Protein AF-A0A5D3B8E2-F1 (afdb_monomer)

Mean predicted aligned error: 11.69 Å

Sequence (216 aa):
MAAIAPALVALLERAQRPDRLGSLLKEAVVLVQTVLELLGEEAVGISFNGGKDCTVLLHIYAAVLYARRTPTLPEGLLPKPSPHIHLPQPPQTLQPSISPQPSYNPSQPARTPPPVLSPLPTIASAPESPPHPHSTHHHPPSPLPYQPIRSVYITAPNPFPELDEFVLACTERYGLDLWRFGGGMKSALEEWLKCGGGKSVKGVLVGTRQGDPNGG

Solvent-accessible surface area (backbone atoms only — not comparable to full-atom values): 13311 Å² total; per-residue (Å²): 132,81,78,52,62,66,63,29,52,50,48,43,55,46,26,69,40,99,45,76,67,10,51,54,44,36,52,52,41,25,48,51,40,27,51,35,68,76,63,34,65,83,16,44,32,34,48,47,75,61,45,74,52,24,47,54,49,50,52,47,50,52,28,48,44,44,40,77,53,37,85,86,55,62,74,92,54,49,74,60,62,48,92,85,70,76,81,81,74,76,79,77,73,76,72,80,77,81,70,84,76,81,85,82,79,96,80,78,84,88,79,85,81,83,85,88,85,83,89,89,85,90,82,84,88,75,81,89,68,73,100,48,96,62,55,52,80,46,72,57,91,56,95,58,78,48,78,63,42,29,28,39,26,76,41,62,101,78,63,61,68,69,47,54,53,49,39,52,53,45,28,61,65,69,19,23,35,33,39,36,26,56,74,53,71,68,62,35,50,58,48,37,48,71,36,84,75,30,49,76,50,78,46,68,49,66,49,76,50,86,76,43,102,84,36,123

Radius of gyration: 24.33 Å; Cα contacts (8 Å, |Δi|>4): 253; chains: 1; bounding box: 46×73×64 Å

Organism: NCBI:txid2591691

Nearest PDB structures (foldseek):
  8ron-assembly1_A  TM=8.956E-01  e=1.054E-06  Homo sapiens
  8rom-assembly1_A  TM=8.779E-01  e=1.614E-06  Homo sapiens
  2qq0-assembly1_B-2  TM=3.559E-01  e=6.958E+00  Thermotoga maritima
  2qq0-assembly1_A-2  TM=3.565E-01  e=7.858E+00  Thermotoga maritima

Foldseek 3Di:
DPACQVVLLVLLVCLPDPDPVVVVLLVLLQLLLQCCVVQPQLQEAAEDQLDPLSVVSLSSNLSQQLLVLCVVDDPSSHHDHDPPDDDDDDPPPDDPDPDDDPDDDPDDDDDDDDDDDDDDDDDDDDDDDDPAPFKDWDFDDAPGSGAAHLYEYEDEPDDDVVSVVSVVVCCHNSRHRYMYGYDDPVVSVVVCCVDPSNPNHPYYHYRDDCPDPPRD

pLDDT: mean 82.08, std 20.15, range [34.16, 98.75]

Secondary structure (DSSP, 8-state):
---SHHHHHHHHHHTTSSSHHHHHHHHHHHHHHHHHHHH-GGGEEEE--S-HHHHHHHHHHHHHHHHHH-TTS-GGGS----TT--PPPPP-------PPPPPPP------PPPPP--------------S-TTEEEE-----SSS--EEEEEE--SS--HHHHHHHHHHHHHHTEEEEEE-S-HHHHHHHHHHSTTTTT--EEEE---TTSTT--

Structure (mmCIF, N/CA/C/O backbone):
data_AF-A0A5D3B8E2-F1
#
_entry.id   AF-A0A5D3B8E2-F1
#
loop_
_atom_site.group_PDB
_atom_site.id
_atom_site.type_symbol
_atom_site.label_atom_id
_atom_site.label_alt_id
_atom_site.label_comp_id
_atom_site.label_asym_id
_atom_site.label_entity_id
_atom_site.label_seq_id
_atom_site.pdbx_PDB_ins_code
_atom_site.Cartn_x
_atom_site.Cartn_y
_atom_site.Cartn_z
_atom_site.occupancy
_atom_site.B_iso_or_equiv
_atom_site.auth_seq_id
_atom_site.auth_comp_id
_atom_site.auth_asym_id
_atom_site.auth_atom_id
_atom_site.pdbx_PDB_model_num
ATOM 1 N N . MET A 1 1 ? -10.427 -16.116 -8.416 1.00 46.84 1 MET A N 1
ATOM 2 C CA . MET A 1 1 ? -9.703 -15.297 -7.419 1.00 46.84 1 MET A CA 1
ATOM 3 C C . MET A 1 1 ? -10.537 -15.222 -6.148 1.00 46.84 1 MET A C 1
ATOM 5 O O . MET A 1 1 ? -11.699 -14.850 -6.238 1.00 46.84 1 MET A O 1
ATOM 9 N N . ALA A 1 2 ? -10.002 -15.630 -4.994 1.00 55.72 2 ALA A N 1
ATOM 10 C CA . ALA A 1 2 ? -10.692 -15.442 -3.715 1.00 55.72 2 ALA A CA 1
ATOM 11 C C . ALA A 1 2 ? -10.803 -13.941 -3.401 1.00 55.72 2 ALA A C 1
ATOM 13 O O . ALA A 1 2 ? -9.868 -13.190 -3.684 1.00 55.72 2 ALA A O 1
ATOM 14 N N . ALA A 1 3 ? -11.924 -13.505 -2.824 1.00 83.69 3 ALA A N 1
ATOM 15 C CA . ALA A 1 3 ? -12.094 -12.115 -2.409 1.00 83.69 3 ALA A CA 1
ATOM 16 C C . ALA A 1 3 ? -10.975 -11.725 -1.429 1.00 83.69 3 ALA A C 1
ATOM 18 O O . ALA A 1 3 ? -10.704 -12.455 -0.477 1.00 83.69 3 ALA A O 1
ATOM 19 N N . ILE A 1 4 ? -10.314 -10.587 -1.650 1.00 94.12 4 ILE A N 1
ATOM 20 C CA . ILE A 1 4 ? -9.235 -10.121 -0.766 1.00 94.12 4 ILE A CA 1
ATOM 21 C C . ILE A 1 4 ? -9.768 -9.574 0.569 1.00 94.12 4 ILE A C 1
ATOM 23 O O . ILE A 1 4 ? -9.054 -9.585 1.568 1.00 94.12 4 ILE A O 1
ATOM 27 N N . ALA A 1 5 ? -11.034 -9.149 0.607 1.00 94.62 5 ALA A N 1
ATOM 28 C CA . ALA A 1 5 ? -11.659 -8.494 1.754 1.00 94.62 5 ALA A CA 1
ATOM 29 C C . ALA A 1 5 ? -11.461 -9.226 3.102 1.00 94.62 5 ALA A C 1
ATOM 31 O O . ALA A 1 5 ? -11.011 -8.571 4.041 1.00 94.62 5 ALA A O 1
ATOM 32 N N . PRO A 1 6 ? -11.669 -10.555 3.231 1.00 96.31 6 PRO A N 1
ATOM 33 C CA . PRO A 1 6 ? -11.405 -11.259 4.488 1.00 96.31 6 PRO A CA 1
ATOM 34 C C . PRO A 1 6 ? -9.947 -11.148 4.953 1.00 96.31 6 PRO A C 1
ATOM 36 O O . PRO A 1 6 ? -9.693 -11.006 6.142 1.00 96.31 6 PRO A O 1
ATOM 39 N N . ALA A 1 7 ? -8.980 -11.156 4.028 1.00 97.12 7 ALA A N 1
ATOM 40 C CA . ALA A 1 7 ? -7.563 -11.012 4.364 1.00 97.12 7 ALA A CA 1
ATOM 41 C C . ALA A 1 7 ? -7.201 -9.581 4.801 1.00 97.12 7 ALA A C 1
ATOM 43 O O . ALA A 1 7 ? -6.288 -9.400 5.608 1.00 97.12 7 ALA A O 1
ATOM 44 N N . LEU A 1 8 ? -7.906 -8.571 4.277 1.00 97.81 8 LEU A N 1
ATOM 45 C CA . LEU A 1 8 ? -7.763 -7.177 4.706 1.00 97.81 8 LEU A CA 1
ATOM 46 C C . LEU A 1 8 ? -8.348 -6.977 6.109 1.00 97.81 8 LEU A C 1
ATOM 48 O O . LEU A 1 8 ? -7.685 -6.406 6.972 1.00 97.81 8 LEU A O 1
ATOM 52 N N . VAL A 1 9 ? -9.541 -7.520 6.369 1.00 97.81 9 VAL A N 1
ATOM 53 C CA . VAL A 1 9 ? -10.165 -7.497 7.703 1.00 97.81 9 VAL A CA 1
ATOM 54 C C . VAL A 1 9 ? -9.299 -8.237 8.722 1.00 97.81 9 VAL A C 1
ATOM 56 O O . VAL A 1 9 ? -9.027 -7.695 9.790 1.00 97.81 9 VAL A O 1
ATOM 59 N N . ALA A 1 10 ? -8.767 -9.409 8.367 1.00 98.25 10 ALA A N 1
ATOM 60 C CA . ALA A 1 10 ? -7.872 -10.166 9.237 1.00 98.25 10 ALA A CA 1
ATOM 61 C C . ALA A 1 10 ? -6.602 -9.382 9.616 1.00 98.25 10 ALA A C 1
ATOM 63 O O . ALA A 1 10 ? -6.107 -9.529 10.732 1.00 98.25 10 ALA A O 1
ATOM 64 N N . LEU A 1 11 ? -6.073 -8.524 8.731 1.00 98.50 11 LEU A N 1
ATOM 65 C CA . LEU A 1 11 ? -4.954 -7.641 9.082 1.00 98.50 11 LEU A CA 1
ATOM 66 C C . LEU A 1 11 ? -5.369 -6.585 10.114 1.00 98.50 11 LEU A C 1
ATOM 68 O O . LEU A 1 11 ? -4.633 -6.354 11.075 1.00 98.50 11 LEU A O 1
ATOM 72 N N . LEU A 1 12 ? -6.546 -5.975 9.947 1.00 98.38 12 LEU A N 1
ATOM 73 C CA . LEU A 1 12 ? -7.075 -4.990 10.897 1.00 98.38 12 LEU A CA 1
ATOM 74 C C . LEU A 1 12 ? -7.317 -5.624 12.274 1.00 98.38 12 LEU A C 1
ATOM 76 O O . LEU A 1 12 ? -6.940 -5.044 13.290 1.00 98.38 12 LEU A O 1
ATOM 80 N N . GLU A 1 13 ? -7.868 -6.837 12.318 1.00 98.31 13 GLU A N 1
ATOM 81 C CA . GLU A 1 13 ? -8.031 -7.620 13.550 1.00 98.31 13 GLU A CA 1
ATOM 82 C C . GLU A 1 13 ? -6.679 -8.005 14.160 1.00 98.31 13 GLU A C 1
ATOM 84 O O . GLU A 1 13 ? -6.477 -7.905 15.374 1.00 98.31 13 GLU A O 1
ATOM 89 N N . ARG A 1 14 ? -5.710 -8.400 13.324 1.00 98.31 14 ARG A N 1
ATOM 90 C CA . ARG A 1 14 ? -4.355 -8.737 13.769 1.00 98.31 14 ARG A CA 1
ATOM 91 C C . ARG A 1 14 ? -3.655 -7.544 14.419 1.00 98.31 14 ARG A C 1
ATOM 93 O O . ARG A 1 14 ? -2.905 -7.756 15.376 1.00 98.31 14 ARG A O 1
ATOM 100 N N . ALA A 1 15 ? -3.920 -6.326 13.948 1.00 98.00 15 ALA A N 1
ATOM 101 C CA . ALA A 1 15 ? -3.424 -5.084 14.539 1.00 98.00 15 ALA A CA 1
ATOM 102 C C . ALA A 1 15 ? -4.033 -4.778 15.926 1.00 98.00 15 ALA A C 1
ATOM 104 O O . ALA A 1 15 ? -3.459 -4.004 16.686 1.00 98.00 15 ALA A O 1
ATOM 105 N N . GLN A 1 16 ? -5.151 -5.412 16.305 1.00 97.25 16 GLN A N 1
ATOM 106 C CA . GLN A 1 16 ? -5.752 -5.251 17.640 1.00 97.25 16 GLN A CA 1
ATOM 107 C C . GLN A 1 16 ? -5.164 -6.193 18.699 1.00 97.25 16 GLN A C 1
ATOM 109 O O . GLN A 1 16 ? -5.519 -6.108 19.875 1.00 97.25 16 GLN A O 1
ATOM 114 N N . ARG A 1 17 ? -4.287 -7.126 18.315 1.00 97.88 17 ARG A N 1
ATOM 115 C CA . ARG A 1 17 ? -3.719 -8.093 19.263 1.00 97.88 17 ARG A CA 1
ATOM 116 C C . ARG A 1 17 ? -2.692 -7.408 20.178 1.00 97.88 17 ARG A C 1
ATOM 118 O O . ARG A 1 17 ? -1.832 -6.693 19.669 1.00 97.88 17 ARG A O 1
ATOM 125 N N . PRO A 1 18 ? -2.717 -7.662 21.500 1.00 97.25 18 PRO A N 1
ATOM 126 C CA . PRO A 1 18 ? -1.795 -7.052 22.459 1.00 97.25 18 PRO A CA 1
ATOM 127 C C . PRO A 1 18 ? -0.441 -7.782 22.475 1.00 97.25 18 PRO A C 1
ATOM 129 O O . PRO A 1 18 ? 0.011 -8.277 23.503 1.00 97.25 18 PRO A O 1
ATOM 132 N N . ASP A 1 19 ? 0.189 -7.903 21.310 1.00 98.25 19 ASP A N 1
ATOM 133 C CA . ASP A 1 19 ? 1.507 -8.506 21.138 1.00 98.25 19 ASP A CA 1
ATOM 134 C C . ASP A 1 19 ? 2.399 -7.629 20.248 1.00 98.25 19 ASP A C 1
ATOM 136 O O . ASP A 1 19 ? 1.940 -6.665 19.635 1.00 98.25 19 ASP A O 1
ATOM 140 N N . ARG A 1 20 ? 3.693 -7.966 20.166 1.00 98.06 20 ARG A N 1
ATOM 141 C CA . ARG A 1 20 ? 4.684 -7.162 19.433 1.00 98.06 20 ARG A CA 1
ATOM 142 C C . ARG A 1 20 ? 4.279 -6.894 17.980 1.00 98.06 20 ARG A C 1
ATOM 144 O O . ARG A 1 20 ? 4.432 -5.775 17.504 1.00 98.06 20 ARG A O 1
ATOM 151 N N . LEU A 1 21 ? 3.798 -7.910 17.265 1.00 97.44 21 LEU A N 1
ATOM 152 C CA . LEU A 1 21 ? 3.409 -7.758 15.861 1.00 97.44 21 LEU A CA 1
ATOM 153 C C . LEU A 1 21 ? 2.119 -6.935 15.728 1.00 97.44 21 LEU A C 1
ATOM 155 O O . LEU A 1 21 ? 2.004 -6.147 14.797 1.00 97.44 21 LEU A O 1
ATOM 159 N N . GLY A 1 22 ? 1.180 -7.074 16.666 1.00 98.06 22 GLY A N 1
ATOM 160 C CA . GLY A 1 22 ? -0.042 -6.277 16.710 1.00 98.06 22 GLY A CA 1
ATOM 161 C C . GLY A 1 22 ? 0.268 -4.796 16.883 1.00 98.06 22 GLY A C 1
ATOM 162 O O . GLY A 1 22 ? -0.227 -3.990 16.102 1.00 98.06 22 GLY A O 1
ATOM 163 N N . SER A 1 23 ? 1.176 -4.450 17.801 1.00 97.88 23 SER A N 1
ATOM 164 C CA . SER A 1 23 ? 1.640 -3.069 17.984 1.00 97.88 23 SER A CA 1
ATOM 165 C C . SER A 1 23 ? 2.288 -2.494 16.721 1.00 97.88 23 SER A C 1
ATOM 167 O O . SER A 1 23 ? 1.906 -1.410 16.291 1.00 97.88 23 SER A O 1
ATOM 169 N N . LEU A 1 24 ? 3.192 -3.237 16.069 1.00 97.38 24 LEU A N 1
ATOM 170 C CA . LEU A 1 24 ? 3.843 -2.785 14.829 1.00 97.38 24 LEU A CA 1
ATOM 171 C C . LEU A 1 24 ? 2.840 -2.577 13.685 1.00 97.38 24 LEU A C 1
ATOM 173 O O . LEU A 1 24 ? 2.909 -1.584 12.964 1.00 97.38 24 LEU A O 1
ATOM 177 N N . LEU A 1 25 ? 1.884 -3.498 13.523 1.00 98.19 25 LEU A N 1
ATOM 178 C CA . LEU A 1 25 ? 0.829 -3.361 12.518 1.00 98.19 25 LEU A CA 1
ATOM 179 C C . LEU A 1 25 ? -0.085 -2.179 12.830 1.00 98.19 25 LEU A C 1
ATOM 181 O O . LEU A 1 25 ? -0.448 -1.443 11.918 1.00 98.19 25 LEU A O 1
ATOM 185 N N . LYS A 1 26 ? -0.432 -1.971 14.103 1.00 97.81 26 LYS A N 1
ATOM 186 C CA . LYS A 1 26 ? -1.247 -0.836 14.539 1.00 97.81 26 LYS A CA 1
ATOM 187 C C . LYS A 1 26 ? -0.562 0.490 14.231 1.00 97.81 26 LYS A C 1
ATOM 189 O O . LYS A 1 26 ? -1.208 1.380 13.688 1.00 97.81 26 LYS A O 1
ATOM 194 N N . GLU A 1 27 ? 0.729 0.610 14.521 1.00 97.06 27 GLU A N 1
ATOM 195 C CA . GLU A 1 27 ? 1.520 1.797 14.187 1.00 97.06 27 GLU A CA 1
ATOM 196 C C . GLU A 1 27 ? 1.557 2.047 12.674 1.00 97.06 27 GLU A C 1
ATOM 198 O O . GLU A 1 27 ? 1.271 3.160 12.233 1.00 97.06 27 GLU A O 1
ATOM 203 N N . ALA A 1 28 ? 1.814 1.013 11.868 1.00 97.56 28 ALA A N 1
ATOM 204 C CA . ALA A 1 28 ? 1.832 1.134 10.410 1.00 97.56 28 ALA A CA 1
ATOM 205 C C . ALA A 1 28 ? 0.457 1.523 9.832 1.00 97.56 28 ALA A C 1
ATOM 207 O O . ALA A 1 28 ? 0.366 2.398 8.971 1.00 97.56 28 ALA A O 1
ATOM 208 N N . VAL A 1 29 ? -0.623 0.917 10.333 1.00 98.50 29 VAL A N 1
ATOM 209 C CA . VAL A 1 29 ? -2.008 1.234 9.956 1.00 98.50 29 VAL A CA 1
ATOM 210 C C . VAL A 1 29 ? -2.353 2.688 10.296 1.00 98.50 29 VAL A C 1
ATOM 212 O O . VAL A 1 29 ? -2.908 3.398 9.456 1.00 98.50 29 VAL A O 1
ATOM 215 N N . VAL A 1 30 ? -1.992 3.158 11.495 1.00 97.81 30 VAL A N 1
ATOM 216 C CA . VAL A 1 30 ? -2.204 4.552 11.922 1.00 97.81 30 VAL A CA 1
ATOM 217 C C . VAL A 1 30 ? -1.389 5.519 11.066 1.00 97.81 30 VAL A C 1
ATOM 219 O O . VAL A 1 30 ? -1.914 6.558 10.662 1.00 97.81 30 VAL A O 1
ATOM 222 N N . LEU A 1 31 ? -0.136 5.188 10.744 1.00 97.31 31 LEU A N 1
ATOM 223 C CA . LEU A 1 31 ? 0.705 6.000 9.868 1.00 97.31 31 LEU A CA 1
ATOM 224 C C . LEU A 1 31 ? 0.073 6.157 8.484 1.00 97.31 31 LEU A C 1
ATOM 226 O O . LEU A 1 31 ? -0.123 7.284 8.034 1.00 97.31 31 LEU A O 1
ATOM 230 N N . VAL A 1 32 ? -0.300 5.051 7.836 1.00 98.06 32 VAL A N 1
ATOM 231 C CA . VAL A 1 32 ? -0.916 5.094 6.504 1.00 98.06 32 VAL A CA 1
ATOM 232 C C . VAL A 1 32 ? -2.234 5.867 6.536 1.00 98.06 32 VAL A C 1
ATOM 234 O O . VAL A 1 32 ? -2.432 6.753 5.709 1.00 98.06 32 VAL A O 1
ATOM 237 N N . GLN A 1 33 ? -3.100 5.619 7.524 1.00 97.69 33 GLN A N 1
ATOM 238 C CA . GLN A 1 33 ? -4.337 6.388 7.695 1.00 97.69 33 GLN A CA 1
ATOM 239 C C . GLN A 1 33 ? -4.062 7.889 7.842 1.00 97.69 33 GLN A C 1
ATOM 241 O O . GLN A 1 33 ? -4.761 8.701 7.242 1.00 97.69 33 GLN A O 1
ATOM 246 N N . THR A 1 34 ? -3.046 8.264 8.619 1.00 97.69 34 THR A N 1
ATOM 247 C CA . THR A 1 34 ? -2.706 9.673 8.839 1.00 97.69 34 THR A CA 1
ATOM 248 C C . THR A 1 34 ? -2.170 10.326 7.568 1.00 97.69 34 THR A C 1
ATOM 250 O O . THR A 1 34 ? -2.568 11.436 7.236 1.00 97.69 34 THR A O 1
ATOM 253 N N . VAL A 1 35 ? -1.319 9.633 6.808 1.00 97.19 35 VAL A N 1
ATOM 254 C CA . VAL A 1 35 ? -0.797 10.135 5.528 1.00 97.19 35 VAL A CA 1
ATOM 255 C C . VAL A 1 35 ? -1.925 10.345 4.515 1.00 97.19 35 VAL A C 1
ATOM 257 O O . VAL A 1 35 ? -1.952 11.378 3.846 1.00 97.19 35 VAL A O 1
ATOM 260 N N . LEU A 1 36 ? -2.879 9.413 4.431 1.00 96.88 36 LEU A N 1
ATOM 261 C CA . LEU A 1 36 ? -4.044 9.548 3.549 1.00 96.88 36 LEU A CA 1
ATOM 262 C C . LEU A 1 36 ? -4.949 10.714 3.956 1.00 96.88 36 LEU A C 1
ATOM 264 O O . LEU A 1 36 ? -5.492 11.384 3.08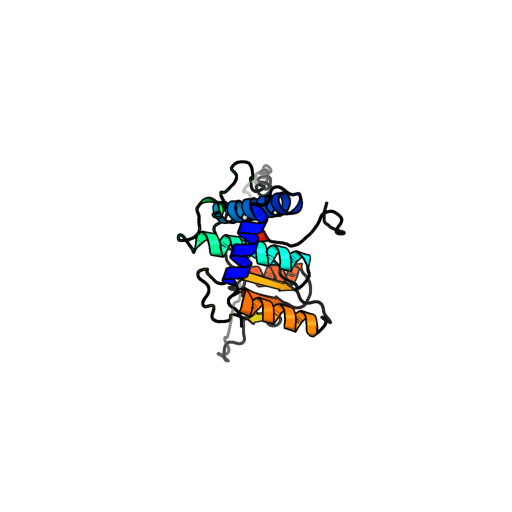1 1.00 96.88 36 LEU A O 1
ATOM 268 N N . GLU A 1 37 ? -5.084 10.978 5.256 1.00 96.19 37 GLU A N 1
ATOM 269 C CA . GLU A 1 37 ? -5.831 12.129 5.768 1.00 96.19 37 GLU A CA 1
ATOM 270 C C . GLU 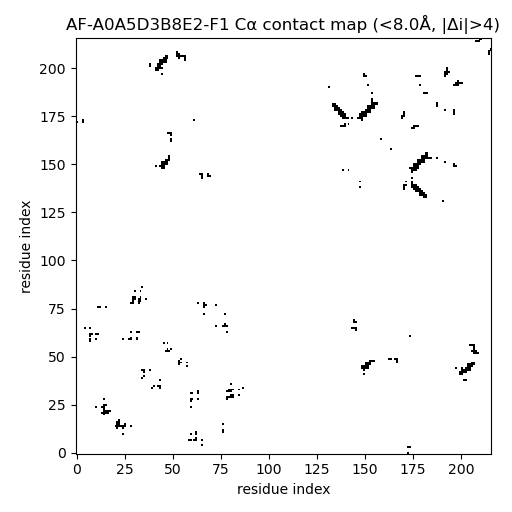A 1 37 ? -5.139 13.458 5.425 1.00 96.19 37 GLU A C 1
ATOM 272 O O . GLU A 1 37 ? -5.785 14.404 4.985 1.00 96.19 37 GLU A O 1
ATOM 277 N N . LEU A 1 38 ? -3.812 13.522 5.578 1.00 95.94 38 LEU A N 1
ATOM 278 C CA . LEU A 1 38 ? -3.034 14.745 5.363 1.00 95.94 38 LEU A CA 1
ATOM 279 C C . LEU A 1 38 ? -2.845 15.096 3.882 1.00 95.94 38 LEU A C 1
ATOM 281 O O . LEU A 1 38 ? -2.847 16.274 3.522 1.00 95.94 38 LEU A O 1
ATOM 285 N N . LEU A 1 39 ? -2.633 14.099 3.019 1.00 95.44 39 LEU A N 1
ATOM 286 C CA . LEU A 1 39 ? -2.350 14.324 1.596 1.00 95.44 39 LEU A CA 1
ATOM 287 C C . LEU A 1 39 ? -3.590 14.206 0.706 1.00 95.44 39 LEU A C 1
ATOM 289 O O . LEU A 1 39 ? -3.634 14.848 -0.350 1.00 95.44 39 LEU A O 1
ATOM 293 N N . GLY A 1 40 ? -4.583 13.432 1.144 1.00 94.88 40 GLY A N 1
ATOM 294 C CA . GLY A 1 40 ? -5.692 12.956 0.329 1.00 94.88 40 GLY A CA 1
ATOM 295 C C . GLY A 1 40 ? -5.366 11.614 -0.328 1.00 94.88 40 GLY A C 1
ATOM 296 O O . GLY A 1 40 ? -4.253 11.392 -0.798 1.00 94.88 40 GLY A O 1
ATOM 297 N N . GLU A 1 41 ? -6.360 10.729 -0.388 1.00 94.06 41 GLU A N 1
ATOM 298 C CA . GLU A 1 41 ? -6.230 9.351 -0.889 1.00 94.06 41 GLU A CA 1
ATOM 299 C C . GLU A 1 41 ? -5.627 9.281 -2.302 1.00 94.06 41 GLU A C 1
ATOM 301 O O . GLU A 1 41 ? -4.675 8.544 -2.534 1.00 94.06 41 GLU A O 1
ATOM 306 N N . GLU A 1 42 ? -6.109 10.135 -3.207 1.00 92.38 42 GLU A N 1
ATOM 307 C CA . GLU A 1 42 ? -5.647 10.241 -4.599 1.00 92.38 42 GLU A CA 1
ATOM 308 C C . GLU A 1 42 ? -4.229 10.814 -4.739 1.00 92.38 42 GLU A C 1
ATOM 310 O O . GLU A 1 42 ? -3.595 10.667 -5.779 1.00 92.38 42 GLU A O 1
ATOM 315 N N . ALA A 1 43 ? -3.719 11.507 -3.721 1.00 94.94 43 ALA A N 1
ATOM 316 C CA . ALA A 1 43 ? -2.393 12.118 -3.761 1.00 94.94 43 ALA A CA 1
ATOM 317 C C . ALA A 1 43 ? -1.296 11.186 -3.224 1.00 94.94 43 ALA A C 1
ATOM 319 O O . ALA A 1 43 ? -0.137 11.602 -3.137 1.00 94.94 43 ALA A O 1
ATOM 320 N N . VAL A 1 44 ? -1.643 9.953 -2.848 1.00 96.75 44 VAL A N 1
ATOM 321 C CA . VAL A 1 44 ? -0.716 8.959 -2.309 1.00 96.75 44 VAL A CA 1
ATOM 322 C C . VAL A 1 44 ? -0.608 7.792 -3.283 1.00 96.75 44 VAL A C 1
ATOM 324 O O . VAL A 1 44 ? -1.608 7.201 -3.672 1.00 96.75 44 VAL A O 1
ATOM 327 N N . GLY A 1 45 ? 0.619 7.468 -3.685 1.00 96.31 45 GLY A N 1
ATOM 328 C CA . GLY A 1 45 ? 0.928 6.256 -4.443 1.00 96.31 45 GLY A CA 1
ATOM 329 C C . GLY A 1 45 ? 1.799 5.287 -3.647 1.00 96.31 45 GLY A C 1
ATOM 330 O O . GLY A 1 45 ? 2.222 5.584 -2.529 1.00 96.31 45 GLY A O 1
ATOM 331 N N . ILE A 1 46 ? 2.119 4.139 -4.238 1.00 97.12 46 ILE A N 1
ATOM 332 C CA . ILE A 1 46 ? 3.048 3.151 -3.679 1.00 97.12 46 ILE A CA 1
ATOM 333 C C . ILE A 1 46 ? 4.117 2.751 -4.703 1.00 97.12 46 ILE A C 1
ATOM 335 O O . ILE A 1 46 ? 3.836 2.571 -5.886 1.00 97.12 46 ILE A O 1
ATOM 339 N N . SER A 1 47 ? 5.358 2.595 -4.242 1.00 96.19 47 SER A N 1
ATOM 340 C CA . SER A 1 47 ? 6.419 1.934 -5.006 1.00 96.19 47 SER A CA 1
ATOM 341 C C . SER A 1 47 ? 6.375 0.436 -4.718 1.00 96.19 47 SER A C 1
ATOM 343 O O . SER A 1 47 ? 6.649 0.006 -3.592 1.00 96.19 47 SER A O 1
ATOM 345 N N . PHE A 1 48 ? 5.987 -0.358 -5.716 1.00 96.50 48 PHE A N 1
ATOM 346 C CA . PHE A 1 48 ? 5.746 -1.791 -5.566 1.00 96.50 48 PHE A CA 1
ATOM 347 C C . PHE A 1 48 ? 6.601 -2.583 -6.555 1.00 96.50 48 PHE A C 1
ATOM 349 O O . PHE A 1 48 ? 6.407 -2.502 -7.762 1.00 96.50 48 PHE A O 1
ATOM 356 N N . ASN A 1 49 ? 7.558 -3.353 -6.035 1.00 91.38 49 ASN A N 1
ATOM 357 C CA . ASN A 1 49 ? 8.498 -4.141 -6.838 1.00 91.38 49 ASN A CA 1
ATOM 358 C C . ASN A 1 49 ? 8.323 -5.660 -6.684 1.00 91.38 49 ASN A C 1
ATOM 360 O O . ASN A 1 49 ? 9.182 -6.411 -7.136 1.00 91.38 49 ASN A O 1
ATOM 364 N N . GLY A 1 50 ? 7.265 -6.108 -5.999 1.00 92.81 50 GLY A N 1
ATOM 365 C CA . GLY A 1 50 ? 7.008 -7.524 -5.719 1.00 92.81 50 GLY A CA 1
ATOM 366 C C . GLY A 1 50 ? 7.837 -8.119 -4.573 1.00 92.81 50 GLY A C 1
ATOM 367 O O . GLY A 1 50 ? 7.671 -9.285 -4.231 1.00 92.81 50 GLY A O 1
ATOM 368 N N . GLY A 1 51 ? 8.715 -7.340 -3.934 1.00 92.75 51 GLY A N 1
ATOM 369 C CA . GLY A 1 51 ? 9.470 -7.784 -2.764 1.00 92.75 51 GLY A CA 1
ATOM 370 C C . GLY A 1 51 ? 8.596 -7.947 -1.514 1.00 92.75 51 GLY A C 1
ATOM 371 O O . GLY A 1 51 ? 7.537 -7.327 -1.382 1.00 92.75 51 GLY A O 1
ATOM 372 N N . LYS A 1 52 ? 9.064 -8.736 -0.538 1.00 94.06 52 LYS A N 1
ATOM 373 C CA . LYS A 1 52 ? 8.322 -9.023 0.707 1.00 94.06 52 LYS A CA 1
ATOM 374 C C . LYS A 1 52 ? 7.915 -7.760 1.481 1.00 94.06 52 LYS A C 1
ATOM 376 O O . LYS A 1 52 ? 6.792 -7.675 1.963 1.00 94.06 52 LYS A O 1
ATOM 381 N N . ASP A 1 53 ? 8.805 -6.770 1.565 1.00 94.50 53 ASP A N 1
ATOM 382 C CA . ASP A 1 53 ? 8.606 -5.584 2.404 1.00 94.50 53 ASP A CA 1
ATOM 383 C C . ASP A 1 53 ? 7.537 -4.661 1.795 1.00 94.50 53 ASP A C 1
ATOM 385 O O . ASP A 1 53 ? 6.575 -4.284 2.465 1.00 94.50 53 ASP A O 1
ATOM 389 N N . CYS A 1 54 ? 7.623 -4.394 0.485 1.00 95.94 54 CYS A N 1
ATOM 390 C CA . CYS A 1 54 ? 6.591 -3.637 -0.228 1.00 95.94 54 CYS A CA 1
ATOM 391 C C . CYS A 1 54 ? 5.256 -4.396 -0.328 1.00 95.94 54 CYS A C 1
ATOM 393 O O . CYS A 1 54 ? 4.209 -3.762 -0.350 1.00 95.94 54 CYS A O 1
ATOM 395 N N . THR A 1 55 ? 5.268 -5.735 -0.317 1.00 97.62 55 THR A N 1
ATOM 396 C CA . THR A 1 55 ? 4.044 -6.556 -0.298 1.00 97.62 55 THR A CA 1
ATOM 397 C C . THR A 1 55 ? 3.310 -6.432 1.033 1.00 97.62 55 THR A C 1
ATOM 399 O O . THR A 1 55 ? 2.092 -6.265 1.053 1.00 97.62 55 THR A O 1
ATOM 402 N N . VAL A 1 56 ? 4.036 -6.461 2.155 1.00 97.75 56 VAL A N 1
ATOM 403 C CA . VAL A 1 56 ? 3.446 -6.211 3.479 1.00 97.75 56 VAL A CA 1
ATOM 404 C C . VAL A 1 56 ? 2.866 -4.798 3.543 1.00 97.75 56 VAL A C 1
ATOM 406 O O . VAL A 1 56 ? 1.723 -4.628 3.965 1.00 97.75 56 VAL A O 1
ATOM 409 N N . LEU A 1 57 ? 3.613 -3.797 3.069 1.00 98.38 57 LEU A N 1
ATOM 410 C CA . LEU A 1 57 ? 3.148 -2.410 3.009 1.00 98.38 57 LEU A CA 1
ATOM 411 C C . LEU A 1 57 ? 1.912 -2.245 2.113 1.00 98.38 57 LEU A C 1
ATOM 413 O O . LEU A 1 57 ? 0.968 -1.565 2.510 1.00 98.38 57 LEU A O 1
ATOM 417 N N . LEU A 1 58 ? 1.879 -2.901 0.949 1.00 98.56 58 LEU A N 1
ATOM 418 C CA . LEU A 1 58 ? 0.720 -2.907 0.058 1.00 98.56 58 LEU A CA 1
ATOM 419 C C . LEU A 1 58 ? -0.509 -3.500 0.754 1.00 98.56 58 LEU A C 1
ATOM 421 O O . LEU A 1 58 ? -1.595 -2.928 0.677 1.00 98.56 58 LEU A O 1
ATOM 425 N N . HIS A 1 59 ? -0.342 -4.610 1.478 1.00 98.50 59 HIS A N 1
ATOM 426 C CA . HIS A 1 59 ? -1.444 -5.247 2.200 1.00 98.50 59 HIS A CA 1
ATOM 427 C C . HIS A 1 59 ? -1.982 -4.367 3.336 1.00 98.50 59 HIS A C 1
ATOM 429 O O . HIS A 1 59 ? -3.194 -4.280 3.523 1.00 98.50 59 HIS A O 1
ATOM 435 N N . ILE A 1 60 ? -1.101 -3.653 4.048 1.00 98.75 60 ILE A N 1
ATOM 436 C CA . ILE A 1 60 ? -1.489 -2.649 5.052 1.00 98.75 60 ILE A CA 1
ATOM 437 C C . ILE A 1 60 ? -2.239 -1.487 4.389 1.00 98.75 60 ILE A C 1
ATOM 439 O O . ILE A 1 60 ? -3.310 -1.104 4.858 1.00 98.75 60 ILE A O 1
ATOM 443 N N . TYR A 1 61 ? -1.713 -0.947 3.287 1.00 98.69 61 TYR A N 1
ATOM 444 C CA . TYR A 1 61 ? -2.323 0.181 2.587 1.00 98.69 61 TYR A CA 1
ATOM 445 C C . TYR A 1 61 ? -3.722 -0.162 2.065 1.00 98.69 61 TYR A C 1
ATOM 447 O O . TYR A 1 61 ? -4.687 0.546 2.361 1.00 98.69 61 TYR A O 1
ATOM 455 N N . ALA A 1 62 ? -3.865 -1.304 1.397 1.00 98.25 62 ALA A N 1
ATOM 456 C CA . ALA A 1 62 ? -5.152 -1.799 0.933 1.00 98.25 62 ALA A CA 1
ATOM 457 C C . ALA A 1 62 ? -6.150 -2.026 2.080 1.00 98.25 62 ALA A C 1
ATOM 459 O O . ALA A 1 62 ? -7.339 -1.756 1.916 1.00 98.25 62 ALA A O 1
ATOM 460 N N . ALA A 1 63 ? -5.696 -2.485 3.252 1.00 98.50 63 ALA A N 1
ATOM 461 C CA . ALA A 1 63 ? -6.574 -2.683 4.403 1.00 98.50 63 ALA A CA 1
ATOM 462 C C . ALA A 1 63 ? -7.104 -1.356 4.962 1.00 98.50 63 ALA A C 1
ATOM 464 O O . ALA A 1 63 ? -8.280 -1.266 5.312 1.00 98.50 63 ALA A O 1
ATOM 465 N N . VAL A 1 64 ? -6.270 -0.311 4.989 1.00 98.38 64 VAL A N 1
ATOM 466 C CA . VAL A 1 64 ? -6.692 1.040 5.384 1.00 98.38 64 VAL A CA 1
ATOM 467 C C . VAL A 1 64 ? -7.702 1.610 4.386 1.00 98.38 64 VAL A C 1
ATOM 469 O O . VAL A 1 64 ? -8.750 2.103 4.801 1.00 98.38 64 VAL A O 1
ATOM 472 N N . LEU A 1 65 ? -7.445 1.494 3.079 1.00 97.62 65 LEU A N 1
ATOM 473 C CA . LEU A 1 65 ? -8.391 1.918 2.038 1.00 97.62 65 LEU A CA 1
ATOM 474 C C . LEU A 1 65 ? -9.727 1.176 2.146 1.00 97.62 65 LEU A C 1
ATOM 476 O O . LEU A 1 65 ? -10.792 1.791 2.120 1.00 97.62 65 LEU A O 1
ATOM 480 N N . TYR A 1 66 ? -9.676 -0.142 2.337 1.00 97.50 66 TYR A N 1
ATOM 481 C CA . TYR A 1 66 ? -10.864 -0.960 2.548 1.00 97.50 66 TYR A CA 1
ATOM 482 C C . TYR A 1 66 ? -11.662 -0.501 3.769 1.00 97.50 66 TYR A C 1
ATOM 484 O O . TYR A 1 66 ? -12.878 -0.345 3.670 1.00 97.50 66 TYR A O 1
ATOM 492 N N . ALA A 1 67 ? -10.992 -0.217 4.890 1.00 96.94 67 ALA A N 1
ATOM 493 C CA . ALA A 1 67 ? -11.645 0.278 6.097 1.00 96.94 67 ALA A CA 1
ATOM 494 C C . ALA A 1 67 ? -12.342 1.628 5.873 1.00 96.94 67 ALA A C 1
ATOM 496 O O . ALA A 1 67 ? -13.500 1.793 6.249 1.00 96.94 67 ALA A O 1
ATOM 497 N N . ARG A 1 68 ? -11.680 2.565 5.182 1.00 95.19 68 ARG A N 1
ATOM 498 C CA . ARG A 1 68 ? -12.237 3.889 4.845 1.00 95.19 68 ARG A CA 1
ATOM 499 C C . ARG A 1 68 ? -13.493 3.812 3.978 1.00 95.19 68 ARG A C 1
ATOM 501 O O . ARG A 1 68 ? -14.346 4.691 4.056 1.00 95.19 68 ARG A O 1
ATOM 508 N N . ARG A 1 69 ? -13.603 2.782 3.135 1.00 95.00 69 ARG A N 1
ATOM 509 C CA . ARG A 1 69 ? -14.706 2.611 2.175 1.00 95.00 69 ARG A CA 1
ATOM 510 C C . ARG A 1 69 ? -15.759 1.589 2.608 1.00 95.00 69 ARG A C 1
ATOM 512 O O . ARG A 1 69 ? -16.723 1.371 1.881 1.00 95.00 69 ARG A O 1
ATOM 519 N N . THR A 1 70 ? -15.608 1.004 3.797 1.00 94.31 70 THR A N 1
ATOM 520 C CA . THR A 1 70 ? -16.517 -0.020 4.331 1.00 94.31 70 THR A CA 1
ATOM 521 C C . THR A 1 70 ? -17.033 0.403 5.713 1.00 94.31 70 THR A C 1
ATOM 523 O O . THR A 1 70 ? -16.563 -0.106 6.732 1.00 94.31 70 THR A O 1
ATOM 526 N N . PRO A 1 71 ? -18.014 1.326 5.785 1.00 85.81 71 PRO A N 1
ATOM 527 C CA . PRO A 1 71 ? -18.514 1.867 7.055 1.00 85.81 71 PRO A CA 1
ATOM 528 C C . PRO A 1 71 ? -19.254 0.834 7.919 1.00 85.81 71 PRO A C 1
ATOM 530 O O . PRO A 1 71 ? -19.558 1.102 9.074 1.00 85.81 71 PRO A O 1
ATOM 533 N N . THR A 1 72 ? -19.550 -0.347 7.372 1.00 92.00 72 THR A N 1
ATOM 534 C CA . THR A 1 72 ? -20.156 -1.469 8.097 1.00 92.00 72 THR A CA 1
ATOM 535 C C . THR A 1 72 ? -19.163 -2.238 8.972 1.00 92.00 72 THR A C 1
ATOM 537 O O . THR A 1 72 ? -19.585 -3.114 9.726 1.00 92.00 72 THR A O 1
ATOM 540 N N . LEU A 1 73 ? -17.857 -1.949 8.888 1.00 93.75 73 LEU A N 1
ATOM 541 C CA . LEU A 1 73 ? -16.874 -2.553 9.785 1.00 93.75 73 LEU A CA 1
ATOM 542 C C . LEU A 1 73 ? -17.062 -2.069 11.234 1.00 93.75 73 LEU A C 1
ATOM 544 O O . LEU A 1 73 ? -17.423 -0.911 11.453 1.00 93.75 73 LEU A O 1
ATOM 548 N N . PRO A 1 74 ? -16.768 -2.918 12.237 1.00 94.56 74 PRO A N 1
ATOM 549 C CA . PRO A 1 74 ? -16.774 -2.508 13.637 1.00 94.56 74 PRO A CA 1
ATOM 550 C C . PRO A 1 74 ? -15.875 -1.291 13.880 1.00 94.56 74 PRO A C 1
ATOM 552 O O . PRO A 1 74 ? -14.745 -1.253 13.392 1.00 94.56 74 PRO A O 1
ATOM 555 N N . GLU A 1 75 ? -16.329 -0.339 14.702 1.00 91.69 75 GLU A N 1
ATOM 556 C CA . GLU A 1 75 ? -15.595 0.912 14.961 1.00 91.69 75 GLU A CA 1
ATOM 557 C C . GLU A 1 75 ? -14.160 0.666 15.461 1.00 91.69 75 GLU A C 1
ATOM 559 O O . GLU A 1 75 ? -13.237 1.390 15.100 1.00 91.69 75 GLU A O 1
ATOM 564 N N . GLY A 1 76 ? -13.944 -0.402 16.237 1.00 91.56 76 GLY A N 1
ATOM 565 C CA . GLY A 1 76 ? -12.616 -0.778 16.732 1.00 91.56 76 GLY A CA 1
ATOM 566 C C . GLY A 1 76 ? -11.609 -1.174 15.642 1.00 91.56 76 GLY A C 1
ATOM 567 O O . GLY A 1 76 ? -10.408 -1.163 15.903 1.00 91.56 76 GLY A O 1
ATOM 568 N N . LEU A 1 77 ? -12.071 -1.511 14.433 1.00 94.06 77 LEU A N 1
ATOM 569 C CA . LEU A 1 77 ? -11.216 -1.836 13.285 1.00 94.06 77 LEU A CA 1
ATOM 570 C C . LEU A 1 77 ? -10.968 -0.637 12.365 1.00 94.06 77 LEU A C 1
ATOM 572 O O . LEU A 1 77 ? -10.088 -0.711 11.507 1.00 94.06 77 LEU A O 1
ATOM 576 N N . LEU A 1 78 ? -11.719 0.455 12.528 1.00 93.00 78 LEU A N 1
ATOM 577 C CA . LEU A 1 78 ? -11.537 1.655 11.723 1.00 93.00 78 LEU A CA 1
ATOM 578 C C . LEU A 1 78 ? -10.286 2.407 12.204 1.00 93.00 78 LEU A C 1
ATOM 580 O O . LEU A 1 78 ? -10.230 2.841 13.360 1.00 93.00 78 LEU A O 1
ATOM 584 N N . PRO A 1 79 ? -9.262 2.570 11.348 1.00 90.88 79 PRO A N 1
ATOM 585 C CA . PRO A 1 79 ? -8.042 3.245 11.748 1.00 90.88 79 PRO A CA 1
ATOM 586 C C . PRO A 1 79 ? -8.314 4.728 12.001 1.00 90.88 79 PRO A C 1
ATOM 588 O O . PRO A 1 79 ? -8.976 5.401 11.211 1.00 90.88 79 PRO A O 1
ATOM 591 N N . LYS A 1 80 ? -7.776 5.248 13.107 1.00 93.38 80 LYS A N 1
ATOM 592 C CA . LYS A 1 80 ? -7.883 6.663 13.481 1.00 93.38 80 LYS A CA 1
ATOM 593 C C . LYS A 1 80 ? -6.543 7.357 13.201 1.00 93.38 80 LYS A C 1
ATOM 595 O O . LYS A 1 80 ? -5.504 6.787 13.547 1.00 93.38 80 LYS A O 1
ATOM 600 N N . PRO A 1 81 ? -6.536 8.541 12.560 1.00 93.44 81 PRO A N 1
ATOM 601 C CA . PRO A 1 81 ? -5.303 9.280 12.321 1.00 93.44 81 PRO A CA 1
ATOM 602 C C . PRO A 1 81 ? -4.685 9.739 13.648 1.00 93.44 81 PRO A C 1
ATOM 604 O O . PRO A 1 81 ? -5.391 9.966 14.633 1.00 93.44 81 PRO A O 1
ATOM 607 N N . SER A 1 82 ? -3.362 9.881 13.672 1.00 93.75 82 SER A N 1
ATOM 608 C CA . SER A 1 82 ? -2.622 10.369 14.835 1.00 93.75 82 SER A CA 1
ATOM 609 C C . SER A 1 82 ? -2.261 11.845 14.661 1.00 93.75 82 SER A C 1
ATOM 611 O O . SER A 1 82 ? -1.604 12.186 13.677 1.00 93.75 82 SER A O 1
ATOM 613 N N . PRO A 1 83 ? -2.593 12.728 15.621 1.00 91.00 83 PRO A N 1
ATOM 614 C CA . PRO A 1 83 ? -2.207 14.138 15.558 1.00 91.00 83 PRO A CA 1
ATOM 615 C C . PRO A 1 83 ? -0.698 14.356 15.749 1.00 91.00 83 PRO A C 1
ATOM 617 O O . PRO A 1 83 ? -0.215 15.455 15.510 1.00 91.00 83 PRO A O 1
ATOM 620 N N . HIS A 1 84 ? 0.042 13.331 16.187 1.00 91.81 84 HIS A N 1
ATOM 621 C CA . HIS A 1 84 ? 1.484 13.408 16.438 1.00 91.81 84 HIS A CA 1
ATOM 622 C C . HIS A 1 84 ? 2.340 13.148 15.194 1.00 91.81 84 HIS A C 1
ATOM 624 O O . HIS A 1 84 ? 3.554 13.341 15.235 1.00 91.81 84 HIS A O 1
ATOM 630 N N . ILE A 1 85 ? 1.737 12.676 14.100 1.00 90.06 85 ILE A N 1
ATOM 631 C CA . ILE A 1 85 ? 2.448 12.435 12.845 1.00 90.06 85 ILE A CA 1
ATOM 632 C C . ILE A 1 85 ? 2.312 13.690 11.986 1.00 90.06 85 ILE A C 1
ATOM 634 O O . ILE A 1 85 ? 1.219 14.045 11.547 1.00 90.06 85 ILE A O 1
ATOM 638 N N . HIS A 1 86 ? 3.441 14.344 11.724 1.00 90.00 86 HIS A N 1
ATOM 639 C CA . HIS A 1 86 ? 3.519 15.512 10.854 1.00 90.00 86 HIS A CA 1
ATOM 640 C C . HIS A 1 86 ? 4.372 15.194 9.632 1.00 90.00 86 HIS A C 1
ATOM 642 O O . HIS A 1 86 ? 5.423 14.561 9.741 1.00 90.00 86 HIS A O 1
ATOM 648 N N . LEU A 1 87 ? 3.930 15.655 8.464 1.00 86.25 87 LEU A N 1
ATOM 649 C CA . LEU A 1 87 ? 4.744 15.570 7.260 1.00 86.25 87 LEU A CA 1
ATOM 650 C C . LEU A 1 87 ? 5.880 16.595 7.339 1.00 86.25 87 LEU A C 1
ATOM 652 O O . LEU A 1 87 ? 5.638 17.734 7.754 1.00 86.25 87 LEU A O 1
ATOM 656 N N . PRO A 1 88 ? 7.103 16.229 6.925 1.00 83.00 88 PRO A N 1
ATOM 657 C CA . PRO A 1 88 ? 8.183 17.194 6.821 1.00 83.00 88 PRO A CA 1
ATOM 658 C C . PRO A 1 88 ? 7.789 18.275 5.812 1.00 83.00 88 PRO A C 1
ATOM 660 O O . PRO A 1 88 ? 7.329 17.975 4.707 1.00 83.00 88 PRO A O 1
ATOM 663 N N . GLN A 1 89 ? 7.965 19.542 6.185 1.00 72.88 89 GLN A N 1
ATOM 664 C CA . GLN A 1 89 ? 7.832 20.620 5.214 1.00 72.88 89 GLN A CA 1
ATOM 665 C C . GLN A 1 89 ? 9.006 20.533 4.233 1.00 72.88 89 GLN A C 1
ATOM 667 O O . GLN A 1 89 ? 10.142 20.330 4.678 1.00 72.88 89 GLN A O 1
ATOM 672 N N . PRO A 1 90 ? 8.772 20.673 2.915 1.00 70.62 90 PRO A N 1
ATOM 673 C CA . PRO A 1 90 ? 9.876 20.794 1.977 1.00 70.62 90 PRO A CA 1
ATOM 674 C C . PRO A 1 90 ? 10.772 21.955 2.428 1.00 70.62 90 PRO A C 1
ATOM 676 O O . PRO A 1 90 ? 10.244 22.962 2.918 1.00 70.62 90 PRO A O 1
ATOM 679 N N . PRO A 1 91 ? 12.108 21.831 2.309 1.00 60.22 91 PRO A N 1
ATOM 680 C CA . PRO A 1 91 ? 13.006 22.911 2.683 1.00 60.22 91 PRO A CA 1
ATOM 681 C C . PRO A 1 91 ? 12.558 24.175 1.955 1.00 60.22 91 PRO A C 1
ATOM 683 O O . PRO A 1 91 ? 12.477 24.192 0.725 1.00 60.22 91 PRO A O 1
ATOM 686 N N . GLN A 1 92 ? 12.212 25.210 2.724 1.00 51.00 92 GLN A N 1
ATOM 687 C CA . GLN A 1 92 ? 11.921 26.522 2.168 1.00 51.00 92 GLN A CA 1
ATOM 688 C C . GLN A 1 92 ? 13.187 26.940 1.427 1.00 51.00 92 GLN A C 1
ATOM 690 O O . GLN A 1 92 ? 14.223 27.179 2.047 1.00 51.00 92 GLN A O 1
ATOM 695 N N . THR A 1 93 ? 13.142 26.940 0.095 1.00 53.03 93 THR A N 1
ATOM 696 C CA . THR A 1 93 ? 14.218 27.494 -0.719 1.00 53.03 93 THR A CA 1
ATOM 697 C C . THR A 1 93 ? 14.494 28.889 -0.185 1.00 53.03 93 THR A C 1
ATOM 699 O O . THR A 1 93 ? 13.582 29.720 -0.188 1.00 53.03 93 THR A O 1
ATOM 702 N N . LEU A 1 94 ? 15.718 29.119 0.306 1.00 45.47 94 LEU A N 1
ATOM 703 C CA . LEU A 1 94 ? 16.239 30.451 0.593 1.00 45.47 94 LEU A CA 1
ATOM 704 C C . LEU A 1 94 ? 15.786 31.354 -0.553 1.00 45.47 94 LEU A C 1
ATOM 706 O O . LEU A 1 94 ? 16.133 31.099 -1.709 1.00 45.47 94 LEU A O 1
ATOM 710 N N . GLN A 1 95 ? 14.945 32.343 -0.245 1.00 46.94 95 GLN A N 1
ATOM 711 C CA . GLN A 1 95 ? 14.590 33.370 -1.213 1.00 46.94 95 GLN A CA 1
ATOM 712 C C . GLN A 1 95 ? 15.902 33.878 -1.822 1.00 46.94 95 GLN A C 1
ATOM 714 O O . GLN A 1 95 ? 16.843 34.121 -1.058 1.00 46.94 95 GLN A O 1
ATOM 719 N N . PRO A 1 96 ? 16.024 34.002 -3.155 1.00 43.44 96 PRO A N 1
ATOM 720 C CA . PRO A 1 96 ? 17.223 34.580 -3.730 1.00 43.44 96 PRO A CA 1
ATOM 721 C C . PRO A 1 96 ? 17.405 35.963 -3.107 1.00 43.44 96 PRO A C 1
ATOM 723 O O . PRO A 1 96 ? 16.562 36.846 -3.277 1.00 43.44 96 PRO A O 1
ATOM 726 N N . SER A 1 97 ? 18.476 36.127 -2.325 1.00 39.38 97 SER A N 1
ATOM 727 C CA . SER A 1 97 ? 18.869 37.427 -1.806 1.00 39.38 97 SER A CA 1
ATOM 728 C C . SER A 1 97 ? 19.012 38.342 -3.011 1.00 39.38 97 SER A C 1
ATOM 730 O O . SER A 1 97 ? 19.827 38.072 -3.896 1.00 39.38 97 SER A O 1
ATOM 732 N N . ILE A 1 98 ? 18.194 39.386 -3.071 1.00 48.00 98 ILE A N 1
ATOM 733 C CA . ILE A 1 98 ? 18.298 40.418 -4.092 1.00 48.00 98 ILE A CA 1
ATOM 734 C C . ILE A 1 98 ? 19.669 41.065 -3.885 1.00 48.00 98 ILE A C 1
ATOM 736 O O . ILE A 1 98 ? 19.856 41.871 -2.975 1.00 48.00 98 ILE A O 1
ATOM 740 N N . SER A 1 99 ? 20.664 40.657 -4.672 1.00 45.09 99 SER A N 1
ATOM 741 C CA . SER A 1 99 ? 21.935 41.368 -4.735 1.00 45.09 99 SER A CA 1
ATOM 742 C C . SER A 1 99 ? 21.651 42.787 -5.244 1.00 45.09 99 SER A C 1
ATOM 744 O O . SER A 1 99 ? 20.869 42.929 -6.191 1.00 45.09 99 SER A O 1
ATOM 746 N N . PRO A 1 100 ? 22.245 43.842 -4.658 1.00 43.56 100 PRO A N 1
ATOM 747 C CA . PRO A 1 100 ? 22.075 45.189 -5.177 1.00 43.56 100 PRO A CA 1
ATOM 748 C C . PRO A 1 100 ? 22.566 45.235 -6.629 1.00 43.56 100 PRO A C 1
ATOM 750 O O . PRO A 1 100 ? 23.730 44.952 -6.912 1.00 43.56 100 PRO A O 1
ATOM 753 N N . GLN A 1 101 ? 21.664 45.559 -7.556 1.00 42.88 101 GLN A N 1
ATOM 754 C CA . GLN A 1 101 ? 22.015 45.852 -8.943 1.00 42.88 101 GLN A CA 1
ATOM 755 C C . GLN A 1 101 ? 22.962 47.065 -8.972 1.00 42.88 101 GLN A C 1
ATOM 757 O O . GLN A 1 101 ? 22.654 48.076 -8.335 1.00 42.88 101 GLN A O 1
ATOM 762 N N . PRO A 1 102 ? 24.086 47.021 -9.708 1.00 39.44 102 PRO A N 1
ATOM 763 C CA . PRO A 1 102 ? 24.845 48.228 -9.998 1.00 39.44 102 PRO A CA 1
ATOM 764 C C . PRO A 1 102 ? 23.994 49.163 -10.867 1.00 39.44 102 PRO A C 1
ATOM 766 O O . PRO A 1 102 ? 23.397 48.747 -11.862 1.00 39.44 102 PRO A O 1
ATOM 769 N N . SER A 1 103 ? 23.926 50.433 -10.475 1.00 39.94 103 SER A N 1
ATOM 770 C CA . SER A 1 103 ? 23.242 51.493 -11.210 1.00 39.94 103 SER A CA 1
ATOM 771 C C . SER A 1 103 ? 23.891 51.699 -12.583 1.00 39.94 103 SER A C 1
ATOM 773 O O . SER A 1 103 ? 25.052 52.090 -12.693 1.00 39.94 103 SER A O 1
ATOM 775 N N . TYR A 1 104 ? 23.134 51.446 -13.651 1.00 42.91 104 TYR A N 1
ATOM 776 C CA . TYR A 1 104 ? 23.544 51.786 -15.012 1.00 42.91 104 TYR A CA 1
ATOM 777 C C . TYR A 1 104 ? 23.274 53.269 -15.289 1.00 42.91 104 TYR A C 1
ATOM 779 O O . TYR A 1 104 ? 22.152 53.753 -15.146 1.00 42.91 104 TYR A O 1
ATOM 787 N N . ASN A 1 105 ? 24.324 53.983 -15.694 1.00 51.09 105 ASN A N 1
ATOM 788 C CA . ASN A 1 105 ? 24.297 55.388 -16.091 1.00 51.09 105 ASN A CA 1
ATOM 789 C C . ASN A 1 105 ? 23.858 55.497 -17.573 1.00 51.09 105 ASN A C 1
ATOM 791 O O . ASN A 1 105 ? 24.504 54.882 -18.427 1.00 51.09 105 ASN A O 1
ATOM 795 N N . PRO A 1 106 ? 22.783 56.229 -17.923 1.00 45.56 106 PRO A N 1
ATOM 796 C CA . PRO A 1 106 ? 22.233 56.234 -19.276 1.00 45.56 106 PRO A CA 1
ATOM 797 C C . PRO A 1 106 ? 22.933 57.275 -20.157 1.00 45.56 106 PRO A C 1
ATOM 799 O O . PRO A 1 106 ? 22.412 58.364 -20.368 1.00 45.56 106 PRO A O 1
ATOM 802 N N . SER A 1 107 ? 24.101 56.931 -20.706 1.00 49.00 107 SER A N 1
ATOM 803 C CA . SER A 1 107 ? 24.785 57.785 -21.690 1.00 49.00 107 SER A CA 1
ATOM 804 C C . SER A 1 107 ? 25.554 56.985 -22.743 1.00 49.00 107 SER A C 1
ATOM 806 O O . SER A 1 107 ? 26.754 57.191 -22.889 1.00 49.00 107 SER A O 1
ATOM 808 N N . GLN A 1 108 ? 24.902 56.094 -23.503 1.00 47.47 108 GLN A N 1
ATOM 809 C CA . GLN A 1 108 ? 25.441 55.631 -24.795 1.00 47.47 108 GLN A CA 1
ATOM 810 C C . GLN A 1 108 ? 24.319 55.370 -25.824 1.00 47.47 108 GLN A C 1
ATOM 812 O O . GLN A 1 108 ? 23.306 54.764 -25.475 1.00 47.47 108 GLN A O 1
ATOM 817 N N . PRO A 1 109 ? 24.467 55.829 -27.085 1.00 46.22 109 PRO A N 1
ATOM 818 C CA . PRO A 1 109 ? 23.444 55.687 -28.119 1.00 46.22 109 PRO A CA 1
ATOM 819 C C . PRO A 1 109 ? 23.361 54.261 -28.684 1.00 46.22 109 PRO A C 1
ATOM 821 O O . PRO A 1 109 ? 24.363 53.564 -28.850 1.00 46.22 109 PRO A O 1
ATOM 824 N N . ALA A 1 110 ? 22.127 53.861 -28.997 1.00 38.88 110 ALA A N 1
ATOM 825 C CA . ALA A 1 110 ? 21.724 52.541 -29.461 1.00 38.88 110 ALA A CA 1
ATOM 826 C C . ALA A 1 110 ? 22.438 52.095 -30.749 1.00 38.88 110 ALA A C 1
ATOM 828 O O . ALA A 1 110 ? 22.454 52.810 -31.751 1.00 38.88 110 ALA A O 1
ATOM 829 N N . ARG A 1 111 ? 22.947 50.857 -30.753 1.00 40.91 111 ARG A N 1
ATOM 830 C CA . ARG A 1 111 ? 23.231 50.104 -31.981 1.00 40.91 111 ARG A CA 1
ATOM 831 C C . ARG A 1 111 ? 22.191 48.997 -32.127 1.00 40.91 111 ARG A C 1
ATOM 833 O O . ARG A 1 111 ? 22.009 48.175 -31.237 1.00 40.91 111 ARG A O 1
ATOM 840 N N . THR A 1 112 ? 21.495 49.028 -33.254 1.00 50.62 112 THR A N 1
ATOM 841 C CA . THR A 1 112 ? 20.474 48.074 -33.699 1.00 50.62 112 THR A CA 1
ATOM 842 C C . THR A 1 112 ? 21.042 46.659 -33.875 1.00 50.62 112 THR A C 1
ATOM 844 O O . THR A 1 112 ? 22.053 46.522 -34.570 1.00 50.62 112 THR A O 1
ATOM 847 N N . PRO A 1 113 ? 20.398 45.601 -33.353 1.00 49.69 113 PRO A N 1
ATOM 848 C CA . PRO A 1 113 ? 20.630 44.238 -33.825 1.00 49.69 113 PRO A CA 1
ATOM 849 C C . PRO A 1 113 ? 19.805 43.931 -35.102 1.00 49.69 113 PRO A C 1
ATOM 851 O O . PRO A 1 113 ? 18.719 44.492 -35.269 1.00 49.69 113 PRO A O 1
ATOM 854 N N . PRO A 1 114 ? 20.299 43.069 -36.017 1.00 43.44 114 PRO A N 1
ATOM 855 C CA . PRO A 1 114 ? 19.589 42.657 -37.234 1.00 43.44 114 PRO A CA 1
ATOM 856 C C . PRO A 1 114 ? 18.500 41.593 -36.946 1.00 43.44 114 PRO A C 1
ATOM 858 O O . PRO A 1 114 ? 18.462 41.043 -35.843 1.00 43.44 114 PRO A O 1
ATOM 861 N N . PRO A 1 115 ? 17.583 41.323 -37.900 1.00 43.03 115 PRO A N 1
ATOM 862 C CA . PRO A 1 115 ? 16.294 40.700 -37.611 1.00 43.03 115 PRO A CA 1
ATOM 863 C C . PRO A 1 115 ? 16.353 39.180 -37.416 1.00 43.03 115 PRO A C 1
ATOM 865 O O . PRO A 1 115 ? 17.151 38.466 -38.021 1.00 43.03 115 PRO A O 1
ATOM 868 N N . VAL A 1 116 ? 15.426 38.713 -36.580 1.00 45.03 116 VAL A N 1
ATOM 869 C CA . VAL A 1 116 ? 15.077 37.313 -36.316 1.00 45.03 116 VAL A CA 1
ATOM 870 C C . VAL A 1 116 ? 14.388 36.707 -37.544 1.00 45.03 116 VAL A C 1
ATOM 872 O O . VAL A 1 116 ? 13.434 37.284 -38.060 1.00 45.03 116 VAL A O 1
ATOM 875 N N . LEU A 1 117 ? 14.833 35.524 -37.975 1.00 36.66 117 LEU A N 1
ATOM 876 C CA . LEU A 1 117 ? 14.130 34.676 -38.942 1.00 36.66 117 LEU A CA 1
ATOM 877 C C . LEU A 1 117 ? 13.510 33.468 -38.222 1.00 36.66 117 LEU A C 1
ATOM 879 O O . LEU A 1 117 ? 14.215 32.702 -37.572 1.00 36.66 117 LEU A O 1
ATOM 883 N N . SER A 1 118 ? 12.206 33.288 -38.414 1.00 43.16 118 SER A N 1
ATOM 884 C CA . SER A 1 118 ? 11.412 32.077 -38.142 1.00 43.16 118 SER A CA 1
ATOM 885 C C . SER A 1 118 ? 10.374 31.944 -39.280 1.00 43.16 118 SER A C 1
ATOM 887 O O . SER A 1 118 ? 10.126 32.944 -39.955 1.00 43.16 118 SER A O 1
ATOM 889 N N . PRO A 1 119 ? 9.578 30.860 -39.386 1.00 63.81 119 PRO A N 1
ATOM 890 C CA . PRO A 1 119 ? 9.883 29.418 -39.502 1.00 63.81 119 PRO A CA 1
ATOM 891 C C . PRO A 1 119 ? 9.063 28.757 -40.660 1.00 63.81 119 PRO A C 1
ATOM 893 O O . PRO A 1 119 ? 8.232 29.442 -41.243 1.00 63.81 119 PRO A O 1
ATOM 896 N N . LEU A 1 120 ? 9.223 27.451 -40.975 1.00 34.16 120 LEU A N 1
ATOM 897 C CA . LEU A 1 120 ? 8.195 26.564 -41.616 1.00 34.16 120 LEU A CA 1
ATOM 898 C C . LEU A 1 120 ? 8.726 25.118 -41.868 1.00 34.16 120 LEU A C 1
ATOM 900 O O . LEU A 1 120 ? 9.946 24.973 -41.921 1.00 34.16 120 LEU A O 1
ATOM 904 N N . PRO A 1 121 ? 7.905 24.085 -42.211 1.00 49.56 121 PRO A N 1
ATOM 905 C CA . PRO A 1 121 ? 6.514 23.745 -41.858 1.00 49.56 121 PRO A CA 1
ATOM 906 C C . PRO A 1 121 ? 6.350 22.350 -41.194 1.00 49.56 121 PRO A C 1
ATOM 908 O O . PRO A 1 121 ? 7.186 21.456 -41.286 1.00 49.56 121 PRO A O 1
ATOM 911 N N . THR A 1 122 ? 5.163 22.180 -40.615 1.00 41.69 122 THR A N 1
ATOM 912 C CA . THR A 1 122 ? 4.452 20.964 -40.190 1.00 41.69 122 THR A CA 1
ATOM 913 C C . THR A 1 122 ? 4.423 19.821 -41.222 1.00 41.69 122 THR A C 1
ATOM 915 O O . THR A 1 122 ? 4.083 20.049 -42.381 1.00 41.69 122 THR A O 1
ATOM 918 N N . ILE A 1 123 ? 4.627 18.575 -40.768 1.00 38.22 123 ILE A N 1
ATOM 919 C CA . ILE A 1 123 ? 4.141 17.354 -41.439 1.00 38.22 123 ILE A CA 1
ATOM 920 C C . ILE A 1 123 ? 3.235 16.580 -40.473 1.00 38.22 123 ILE A C 1
ATOM 922 O O . ILE A 1 123 ? 3.482 16.512 -39.271 1.00 38.22 123 ILE A O 1
ATOM 926 N N . ALA A 1 124 ? 2.143 16.078 -41.044 1.00 38.16 124 ALA A N 1
ATOM 927 C CA . ALA A 1 124 ? 0.946 15.557 -40.414 1.00 38.16 124 ALA A CA 1
ATOM 928 C C . ALA A 1 124 ? 1.105 14.209 -39.681 1.00 38.16 124 ALA A C 1
ATOM 930 O O . ALA A 1 124 ? 1.782 13.296 -40.143 1.00 38.16 124 ALA A O 1
ATOM 931 N N . SER A 1 125 ? 0.387 14.133 -38.560 1.00 44.16 125 SER A N 1
ATOM 932 C CA . SER A 1 125 ? -0.464 13.048 -38.049 1.00 44.16 125 SER A CA 1
ATOM 933 C C . SER A 1 125 ? -0.204 11.600 -38.506 1.00 44.16 125 SER A C 1
ATOM 935 O O . SER A 1 125 ? -0.659 11.174 -39.566 1.00 44.16 125 SER A O 1
ATOM 937 N N . ALA A 1 126 ? 0.373 10.814 -37.595 1.00 38.03 126 ALA A N 1
ATOM 938 C CA . ALA A 1 126 ? 0.271 9.353 -37.507 1.00 38.03 126 ALA A CA 1
ATOM 939 C C . ALA A 1 126 ? -0.290 8.994 -36.101 1.00 38.03 126 ALA A C 1
ATOM 941 O O . ALA A 1 126 ? -0.248 9.856 -35.219 1.00 38.03 126 ALA A O 1
ATOM 942 N N . PRO A 1 127 ? -0.881 7.800 -35.882 1.00 48.34 127 PRO A N 1
ATOM 943 C CA . PRO A 1 127 ? -1.722 7.520 -34.714 1.00 48.34 127 PRO A CA 1
ATOM 944 C C . PRO A 1 127 ? -0.910 7.570 -33.413 1.00 48.34 127 PRO A C 1
ATOM 946 O O . PRO A 1 127 ? 0.246 7.155 -33.403 1.00 48.34 127 PRO A O 1
ATOM 949 N N . GLU A 1 128 ? -1.517 8.082 -32.336 1.00 43.47 128 GLU A N 1
ATOM 950 C CA . GLU A 1 128 ? -0.922 8.213 -30.998 1.00 43.47 128 GLU A CA 1
ATOM 951 C C . GLU A 1 128 ? -0.324 6.885 -30.506 1.00 43.47 128 GLU A C 1
ATOM 953 O O . GLU A 1 128 ? -0.992 6.032 -29.925 1.00 43.47 128 GLU A O 1
ATOM 958 N N . SER A 1 129 ? 0.978 6.725 -30.718 1.00 42.34 129 SER A N 1
ATOM 959 C CA . SER A 1 129 ? 1.844 5.915 -29.872 1.00 42.34 129 SER A CA 1
ATOM 960 C C . SER A 1 129 ? 1.827 6.493 -28.449 1.00 42.34 129 SER A C 1
ATOM 962 O O . SER A 1 129 ? 1.802 7.721 -28.310 1.00 42.34 129 SER A O 1
ATOM 964 N N . PRO A 1 130 ? 1.855 5.660 -27.389 1.00 49.34 130 PRO A N 1
ATOM 965 C CA . PRO A 1 130 ? 1.840 6.162 -26.020 1.00 49.34 130 PRO A CA 1
ATOM 966 C C . PRO A 1 130 ? 3.001 7.152 -25.816 1.00 49.34 130 PRO A C 1
ATOM 968 O O . PRO A 1 130 ? 4.097 6.906 -26.325 1.00 49.34 130 PRO A O 1
ATOM 971 N N . PRO A 1 131 ? 2.806 8.254 -25.070 1.00 49.66 131 PRO A N 1
ATOM 972 C CA . PRO A 1 131 ? 3.787 9.342 -24.937 1.00 49.66 131 PRO A CA 1
ATOM 973 C C . PRO A 1 131 ? 5.087 8.960 -24.192 1.00 49.66 131 PRO A C 1
ATOM 975 O O . PRO A 1 131 ? 5.908 9.827 -23.895 1.00 49.66 131 PRO A O 1
ATOM 978 N N . HIS A 1 132 ? 5.280 7.671 -23.898 1.00 53.53 132 HIS A N 1
ATOM 979 C CA . HIS A 1 132 ? 6.262 7.121 -22.969 1.00 53.53 132 HIS A CA 1
ATOM 980 C C . HIS A 1 132 ? 6.873 5.825 -23.540 1.00 53.53 132 HIS A C 1
ATOM 982 O O . HIS A 1 132 ? 6.344 4.739 -23.288 1.00 53.53 132 HIS A O 1
ATOM 988 N N . PRO A 1 133 ? 7.964 5.898 -24.330 1.00 56.53 133 PRO A N 1
ATOM 989 C CA . PRO A 1 133 ? 8.510 4.762 -25.088 1.00 56.53 133 PRO A CA 1
ATOM 990 C C . PRO A 1 133 ? 9.092 3.625 -24.224 1.00 56.53 133 PRO A C 1
ATOM 992 O O . PRO A 1 133 ? 9.470 2.586 -24.763 1.00 56.53 133 PRO A O 1
ATOM 995 N N . HIS A 1 134 ? 9.158 3.797 -22.899 1.00 66.44 134 HIS A N 1
ATOM 996 C CA . HIS A 1 134 ? 9.747 2.836 -21.958 1.00 66.44 134 HIS A CA 1
ATOM 997 C C . HIS A 1 134 ? 8.797 2.386 -20.839 1.00 66.44 134 HIS A C 1
ATOM 999 O O . HIS A 1 134 ? 9.247 1.726 -19.898 1.00 66.44 134 HIS A O 1
ATOM 1005 N N . SER A 1 135 ? 7.506 2.733 -20.927 1.00 81.69 135 SER A N 1
ATOM 1006 C CA . SER A 1 135 ? 6.531 2.415 -19.881 1.00 81.69 135 SER A CA 1
ATOM 1007 C C . SER A 1 135 ? 5.403 1.505 -20.358 1.00 81.69 135 SER A C 1
ATOM 1009 O O . SER A 1 135 ? 4.935 1.618 -21.490 1.00 81.69 135 SER A O 1
ATOM 1011 N N . THR A 1 136 ? 4.935 0.629 -19.470 1.00 88.81 136 THR A N 1
ATOM 1012 C CA . THR A 1 136 ? 3.716 -0.167 -19.674 1.00 88.81 136 THR A CA 1
ATOM 1013 C C . THR A 1 136 ? 2.733 0.104 -18.545 1.00 88.81 136 THR A C 1
ATOM 1015 O O . THR A 1 136 ? 3.125 0.137 -17.376 1.00 88.81 136 THR A O 1
ATOM 1018 N N . HIS A 1 137 ? 1.456 0.262 -18.883 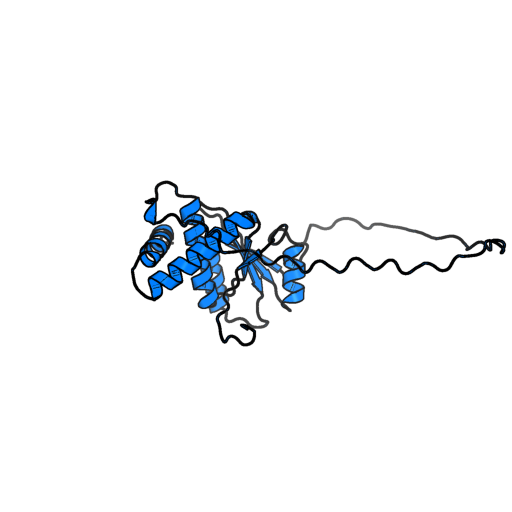1.00 92.75 137 HIS A N 1
ATOM 1019 C CA . HIS A 1 137 ? 0.386 0.573 -17.938 1.00 92.75 137 HIS A CA 1
ATOM 1020 C C . HIS A 1 137 ? -0.566 -0.619 -17.794 1.00 92.75 137 HIS A C 1
ATOM 1022 O O . HIS A 1 137 ? -1.051 -1.154 -18.789 1.00 92.75 137 HIS A O 1
ATOM 1028 N N . HIS A 1 138 ? -0.817 -1.039 -16.554 1.00 92.25 138 HIS A N 1
ATOM 1029 C CA . HIS A 1 138 ? -1.739 -2.116 -16.207 1.00 92.25 138 HIS A CA 1
ATOM 1030 C C . HIS A 1 138 ? -2.820 -1.576 -15.268 1.00 92.25 138 HIS A C 1
ATOM 1032 O O . HIS A 1 138 ? -2.526 -1.163 -14.148 1.00 92.25 138 HIS A O 1
ATOM 1038 N N . HIS A 1 139 ? -4.069 -1.610 -15.730 1.00 91.44 139 HIS A N 1
ATOM 1039 C CA . HIS A 1 139 ? -5.228 -1.109 -14.997 1.00 91.44 139 HIS A CA 1
ATOM 1040 C C . HIS A 1 139 ? -6.382 -2.121 -15.075 1.00 91.44 139 HIS A C 1
ATOM 1042 O O . HIS A 1 139 ? -7.230 -2.030 -15.969 1.00 91.44 139 HIS A O 1
ATOM 1048 N N . PRO A 1 140 ? -6.400 -3.144 -14.205 1.00 87.19 140 PRO A N 1
ATOM 1049 C CA . PRO A 1 140 ? -7.478 -4.116 -14.200 1.00 87.19 140 PRO A C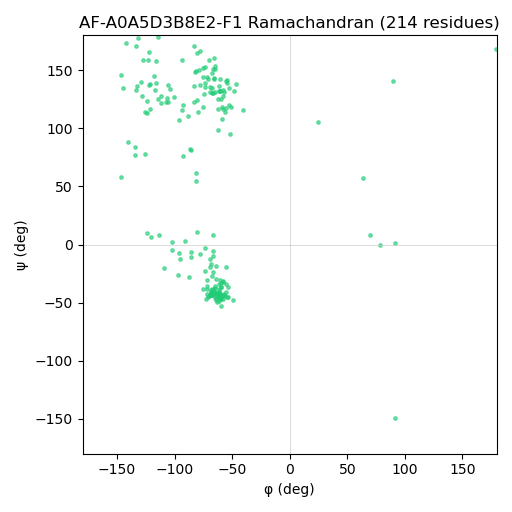A 1
ATOM 1050 C C . PRO A 1 140 ? -8.768 -3.489 -13.640 1.00 87.19 140 PRO A C 1
ATOM 1052 O O . PRO A 1 140 ? -8.711 -2.708 -12.686 1.00 87.19 140 PRO A O 1
ATOM 1055 N N . PRO A 1 141 ? -9.950 -3.855 -14.170 1.00 84.44 141 PRO A N 1
ATOM 1056 C CA . PRO A 1 141 ? -11.212 -3.484 -13.546 1.00 84.44 141 PRO A CA 1
ATOM 1057 C C . PRO A 1 141 ? -11.285 -4.108 -12.150 1.00 84.44 141 PRO A C 1
ATOM 1059 O O . PRO A 1 141 ? -11.137 -5.319 -11.985 1.00 84.44 141 PRO A O 1
ATOM 1062 N N . SER A 1 142 ? -11.515 -3.275 -11.138 1.00 81.31 142 SER A N 1
ATOM 1063 C CA . SER A 1 142 ? -11.498 -3.698 -9.741 1.00 81.31 142 SER A CA 1
ATOM 1064 C C . SER A 1 142 ? -12.904 -3.642 -9.137 1.00 81.31 142 SER A C 1
ATOM 1066 O O . SER A 1 142 ? -13.500 -2.566 -9.101 1.00 81.31 142 SER A O 1
ATOM 1068 N N . PRO A 1 143 ? -13.449 -4.761 -8.622 1.00 86.62 143 PRO A N 1
ATOM 1069 C CA . PRO A 1 143 ? -14.715 -4.773 -7.886 1.00 86.62 143 PRO A CA 1
ATOM 1070 C C . PRO A 1 143 ? -14.547 -4.339 -6.415 1.00 86.62 143 PRO A C 1
ATOM 1072 O O . PRO A 1 143 ? -15.443 -4.553 -5.599 1.00 86.62 143 PRO A O 1
ATOM 1075 N N . LEU A 1 144 ? -13.378 -3.814 -6.039 1.00 92.44 144 LEU A N 1
ATOM 1076 C CA . LEU A 1 144 ? -13.060 -3.434 -4.665 1.00 92.44 144 LEU A CA 1
ATOM 1077 C C . LEU A 1 144 ? -13.765 -2.119 -4.292 1.00 92.44 144 LEU A C 1
ATOM 1079 O O . LEU A 1 144 ? -14.007 -1.279 -5.155 1.00 92.44 144 LEU A O 1
ATOM 1083 N N . PRO A 1 145 ? -14.087 -1.899 -3.004 1.00 93.56 145 PRO A N 1
ATOM 1084 C CA . PRO A 1 145 ? -14.833 -0.712 -2.578 1.00 93.56 145 PRO A CA 1
ATOM 1085 C C . PRO A 1 145 ? -14.000 0.583 -2.591 1.00 93.56 145 PRO A C 1
ATOM 1087 O O . PRO A 1 145 ? -14.522 1.651 -2.279 1.00 93.56 145 PRO A O 1
ATOM 1090 N N . TYR A 1 146 ? -12.709 0.505 -2.918 1.00 94.69 146 TYR A N 1
ATOM 1091 C CA . TYR A 1 146 ? -11.782 1.633 -2.985 1.00 94.69 146 TYR A CA 1
ATOM 1092 C C . TYR A 1 146 ? -11.264 1.857 -4.406 1.00 94.69 146 TYR A C 1
ATOM 1094 O O . TYR A 1 146 ? -11.293 0.953 -5.240 1.00 94.69 146 TYR A O 1
ATOM 1102 N N . GLN A 1 147 ? -10.799 3.080 -4.671 1.00 93.50 147 GLN A N 1
ATOM 1103 C CA . GLN A 1 147 ? -10.251 3.453 -5.975 1.00 93.50 147 GLN A CA 1
ATOM 1104 C C . GLN A 1 147 ? -8.942 2.702 -6.262 1.00 93.50 147 GLN A C 1
ATOM 1106 O O . GLN A 1 147 ? -8.217 2.380 -5.316 1.00 93.50 147 GLN A O 1
ATOM 1111 N N . PRO A 1 148 ? -8.612 2.436 -7.538 1.00 94.88 148 PRO A N 1
ATOM 1112 C CA . PRO A 1 148 ? -7.366 1.776 -7.899 1.00 94.88 148 PRO A CA 1
ATOM 1113 C C . PRO A 1 148 ? -6.127 2.450 -7.294 1.00 94.88 148 PRO A C 1
ATOM 1115 O O . PRO A 1 148 ? -5.980 3.672 -7.327 1.00 94.88 148 PRO A O 1
ATOM 1118 N N . ILE A 1 149 ? -5.222 1.645 -6.739 1.00 95.69 149 ILE A N 1
ATOM 1119 C CA . ILE A 1 149 ? -4.050 2.139 -6.010 1.00 95.69 149 ILE A CA 1
ATOM 1120 C C . ILE A 1 149 ? -2.966 2.556 -7.003 1.00 95.69 149 ILE A C 1
ATOM 1122 O O . ILE A 1 149 ? -2.363 1.702 -7.659 1.00 95.69 149 ILE A O 1
ATOM 1126 N N . ARG A 1 150 ? -2.656 3.855 -7.065 1.00 95.81 150 ARG A N 1
ATOM 1127 C CA . ARG A 1 150 ? -1.575 4.391 -7.907 1.00 95.81 150 ARG A CA 1
ATOM 1128 C C . ARG A 1 150 ? -0.248 3.748 -7.539 1.00 95.81 150 ARG A C 1
ATOM 1130 O O . ARG A 1 150 ? 0.239 3.910 -6.420 1.00 95.81 150 ARG A O 1
ATOM 1137 N N . SER A 1 151 ? 0.333 3.022 -8.483 1.00 96.06 151 SER A N 1
ATOM 1138 C CA . SER A 1 151 ? 1.496 2.182 -8.227 1.00 96.06 151 SER A CA 1
ATOM 1139 C C . SER A 1 151 ? 2.569 2.393 -9.283 1.00 96.06 151 SER A C 1
ATOM 1141 O O . SER A 1 151 ? 2.281 2.443 -10.478 1.00 96.06 151 SER A O 1
ATOM 1143 N N . VAL A 1 152 ? 3.820 2.486 -8.841 1.00 95.44 152 VAL A N 1
ATOM 1144 C CA . VAL A 1 152 ? 4.989 2.540 -9.721 1.00 95.44 152 VAL A CA 1
ATOM 1145 C C . VAL A 1 152 ? 5.873 1.321 -9.489 1.00 95.44 152 VAL A C 1
ATOM 1147 O O . VAL A 1 152 ? 6.186 0.976 -8.348 1.00 95.44 152 VAL A O 1
ATOM 1150 N N . TYR A 1 153 ? 6.291 0.683 -10.579 1.00 94.56 153 TYR A N 1
ATOM 1151 C CA . TYR A 1 153 ? 7.257 -0.405 -10.575 1.00 94.56 153 TYR A CA 1
ATOM 1152 C C . TYR A 1 153 ? 8.418 -0.087 -11.516 1.00 94.56 153 TYR A C 1
ATOM 1154 O O . TYR A 1 153 ? 8.258 -0.003 -12.730 1.00 94.56 153 TYR A O 1
ATOM 1162 N N . ILE A 1 154 ? 9.608 0.082 -10.951 1.00 91.50 154 ILE A N 1
ATOM 1163 C CA . ILE A 1 154 ? 10.830 0.328 -11.717 1.00 91.50 154 ILE A CA 1
ATOM 1164 C C . ILE A 1 154 ? 11.530 -1.018 -11.902 1.00 91.50 154 ILE A C 1
ATOM 1166 O O . ILE A 1 154 ? 12.046 -1.595 -10.942 1.00 91.50 154 ILE A O 1
ATOM 1170 N N . THR A 1 155 ? 11.491 -1.547 -13.122 1.00 85.56 155 THR A N 1
ATOM 1171 C CA . THR A 1 155 ? 12.008 -2.875 -13.460 1.00 85.56 155 THR A CA 1
ATOM 1172 C C . THR A 1 155 ? 13.527 -2.846 -13.580 1.00 85.56 155 THR A C 1
ATOM 1174 O O . THR A 1 155 ? 14.096 -1.951 -14.211 1.00 85.56 155 THR A O 1
ATOM 1177 N N . ALA A 1 156 ? 14.192 -3.865 -13.036 1.00 83.19 156 ALA A N 1
ATOM 1178 C CA . ALA A 1 156 ? 15.600 -4.113 -13.328 1.00 83.19 156 ALA A CA 1
ATOM 1179 C C . ALA A 1 156 ? 15.785 -4.506 -14.812 1.00 83.19 156 ALA A C 1
ATOM 1181 O O . ALA A 1 156 ? 14.822 -4.953 -15.429 1.00 83.19 156 ALA A O 1
ATOM 1182 N N . PRO A 1 157 ? 16.998 -4.400 -15.392 1.00 79.44 157 PRO A N 1
ATOM 1183 C CA . PRO A 1 157 ? 17.242 -4.805 -16.781 1.00 79.44 157 PRO A CA 1
ATOM 1184 C C . PRO A 1 157 ? 16.900 -6.270 -17.082 1.00 79.44 157 PRO A C 1
ATOM 1186 O O . PRO A 1 157 ? 16.471 -6.573 -18.186 1.00 79.44 157 PRO A O 1
ATOM 1189 N N . ASN A 1 158 ? 17.071 -7.159 -16.097 1.00 78.12 158 ASN A N 1
ATOM 1190 C CA . ASN A 1 158 ? 16.769 -8.588 -16.196 1.00 78.12 158 ASN A CA 1
ATOM 1191 C C . ASN A 1 158 ? 16.008 -9.033 -14.932 1.00 78.12 158 ASN A C 1
ATOM 1193 O O . ASN A 1 158 ? 16.631 -9.581 -14.016 1.00 78.12 158 ASN A O 1
ATOM 1197 N N . PRO A 1 159 ? 14.703 -8.728 -14.806 1.00 81.06 159 PRO A N 1
ATOM 1198 C CA . PRO A 1 159 ? 13.910 -9.204 -13.684 1.00 81.06 159 PRO A CA 1
ATOM 1199 C C . PRO A 1 159 ? 13.628 -10.704 -13.849 1.00 81.06 159 PRO A C 1
ATOM 1201 O O . PRO A 1 159 ? 13.577 -11.225 -14.963 1.00 81.06 159 PRO A O 1
ATOM 1204 N N . PHE A 1 160 ? 13.439 -11.404 -12.735 1.00 87.06 160 PHE A N 1
ATOM 1205 C CA . PHE A 1 160 ? 12.958 -12.784 -12.768 1.00 87.06 160 PHE A CA 1
ATOM 1206 C C . PHE A 1 160 ? 11.505 -12.799 -13.277 1.00 87.06 160 PHE A C 1
ATOM 1208 O O . PHE A 1 160 ? 10.699 -12.034 -12.737 1.00 87.06 160 PHE A O 1
ATOM 1215 N N . PRO A 1 161 ? 11.139 -13.632 -14.270 1.00 89.75 161 PRO A N 1
ATOM 1216 C CA . PRO A 1 161 ? 9.766 -13.705 -14.776 1.00 89.75 161 PRO A CA 1
ATOM 1217 C C . PRO A 1 161 ? 8.731 -13.962 -13.675 1.00 89.75 161 PRO A C 1
ATOM 1219 O O . PRO A 1 161 ? 7.660 -13.362 -13.674 1.00 89.75 161 PRO A O 1
ATOM 1222 N N . GLU A 1 162 ? 9.084 -14.771 -12.677 1.00 92.56 162 GLU A N 1
ATOM 1223 C CA . GLU A 1 162 ? 8.227 -15.100 -11.537 1.00 92.56 162 GLU A CA 1
ATOM 1224 C C . GLU A 1 162 ? 7.907 -13.866 -10.679 1.00 92.56 162 GLU A C 1
ATOM 1226 O O . GLU A 1 162 ? 6.841 -13.783 -10.067 1.00 92.56 162 GLU A O 1
ATOM 1231 N N . LEU A 1 163 ? 8.818 -12.887 -10.635 1.00 91.44 163 LEU A N 1
ATOM 1232 C CA . LEU A 1 163 ? 8.585 -11.624 -9.940 1.00 91.44 163 LEU A CA 1
ATOM 1233 C C . LEU A 1 163 ? 7.572 -10.763 -10.697 1.00 91.44 163 LEU A C 1
ATOM 1235 O O . LEU A 1 163 ? 6.684 -10.185 -10.077 1.00 91.44 163 LEU A O 1
ATOM 1239 N N . ASP A 1 164 ? 7.681 -10.702 -12.023 1.00 91.44 164 ASP A N 1
ATOM 1240 C CA . ASP A 1 164 ? 6.723 -9.986 -12.866 1.00 91.44 164 ASP A CA 1
ATOM 1241 C C . ASP A 1 164 ? 5.328 -10.616 -12.783 1.00 91.44 164 ASP A C 1
ATOM 1243 O O . ASP A 1 164 ? 4.340 -9.906 -12.591 1.00 91.44 164 ASP A O 1
ATOM 1247 N N . GLU A 1 165 ? 5.243 -11.946 -12.854 1.00 94.19 165 GLU A N 1
ATOM 1248 C CA . GLU A 1 165 ? 3.992 -12.685 -12.661 1.00 94.19 165 GLU A CA 1
ATOM 1249 C C . GLU A 1 165 ? 3.378 -12.394 -11.289 1.00 94.19 165 GLU A C 1
ATO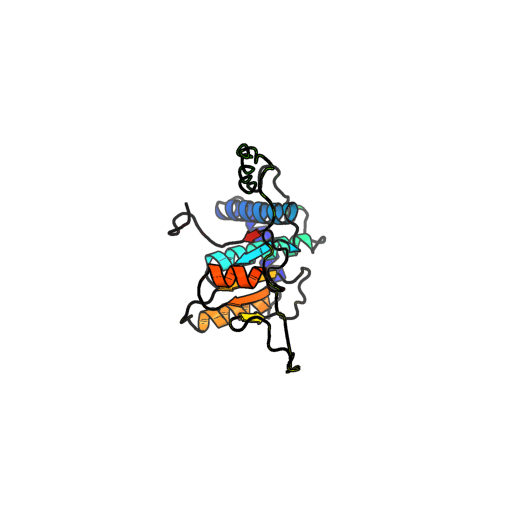M 1251 O O . GLU A 1 165 ? 2.179 -12.125 -11.185 1.00 94.19 165 GLU A O 1
ATOM 1256 N N . PHE A 1 166 ? 4.200 -12.368 -10.236 1.00 95.94 166 PHE A N 1
ATOM 1257 C CA . PHE A 1 166 ? 3.749 -12.010 -8.896 1.00 95.94 166 PHE A CA 1
ATOM 1258 C C . PHE A 1 166 ? 3.233 -10.566 -8.822 1.00 95.94 166 PHE A C 1
ATOM 1260 O O . PHE A 1 166 ? 2.171 -10.317 -8.246 1.00 95.94 166 PHE A O 1
ATOM 1267 N N . VAL A 1 167 ? 3.938 -9.610 -9.433 1.00 96.00 167 VAL A N 1
ATOM 1268 C CA . VAL A 1 167 ? 3.519 -8.202 -9.470 1.00 96.00 167 VAL A CA 1
ATOM 1269 C C . VAL A 1 167 ? 2.184 -8.040 -10.200 1.00 96.00 167 VAL A C 1
ATOM 1271 O O . VAL A 1 167 ? 1.306 -7.315 -9.722 1.00 96.00 167 VAL A O 1
ATOM 1274 N N . LEU A 1 168 ? 1.988 -8.738 -11.320 1.00 95.12 168 LEU A N 1
ATOM 1275 C CA . LEU A 1 168 ? 0.729 -8.721 -12.068 1.00 95.12 168 LEU A CA 1
ATOM 1276 C C . LEU A 1 168 ? -0.408 -9.399 -11.289 1.00 95.12 168 LEU A C 1
ATOM 1278 O O . LEU A 1 168 ? -1.505 -8.847 -11.205 1.00 95.12 168 LEU A O 1
ATOM 1282 N N . ALA A 1 169 ? -0.141 -10.517 -10.613 1.00 95.62 169 ALA A N 1
ATOM 1283 C CA . ALA A 1 169 ? -1.122 -11.157 -9.737 1.00 95.62 169 ALA A CA 1
ATOM 1284 C C . ALA A 1 169 ? -1.542 -10.236 -8.575 1.00 95.62 169 ALA A C 1
ATOM 1286 O O . ALA A 1 169 ? -2.723 -10.155 -8.228 1.00 95.62 169 ALA A O 1
ATOM 1287 N N . CYS A 1 170 ? -0.597 -9.496 -7.987 1.00 96.81 170 CYS A N 1
ATOM 1288 C CA . CYS A 1 170 ? -0.891 -8.456 -7.001 1.00 96.81 170 CYS A CA 1
ATOM 1289 C C . CYS A 1 170 ? -1.684 -7.290 -7.607 1.00 96.81 170 CYS A C 1
ATOM 1291 O O . CYS A 1 170 ? -2.590 -6.776 -6.954 1.00 96.81 170 CYS A O 1
ATOM 1293 N N . THR A 1 171 ? -1.398 -6.910 -8.852 1.00 96.50 171 THR A N 1
ATOM 1294 C CA . THR A 1 171 ? -2.124 -5.853 -9.573 1.00 96.50 171 THR A CA 1
ATOM 1295 C C . THR A 1 171 ? -3.612 -6.159 -9.668 1.00 96.50 171 THR A C 1
ATOM 1297 O O . THR A 1 171 ? -4.437 -5.324 -9.303 1.00 96.50 171 THR A O 1
ATOM 1300 N N . GLU A 1 172 ? -3.961 -7.386 -10.047 1.00 95.31 172 GLU A N 1
ATOM 1301 C CA . GLU A 1 172 ? -5.352 -7.846 -10.079 1.00 95.31 172 GLU A CA 1
ATOM 1302 C C . GLU A 1 172 ? -5.955 -7.975 -8.677 1.00 95.31 172 GLU A C 1
ATOM 1304 O O . GLU A 1 172 ? -7.088 -7.561 -8.433 1.00 95.31 172 GLU A O 1
ATOM 1309 N N . ARG A 1 173 ? -5.200 -8.546 -7.733 1.00 95.94 173 ARG A N 1
ATOM 1310 C CA . ARG A 1 173 ? -5.703 -8.861 -6.391 1.00 95.94 173 ARG A CA 1
ATOM 1311 C C . ARG A 1 173 ? -6.005 -7.619 -5.550 1.00 95.94 173 ARG A C 1
ATOM 1313 O O . ARG A 1 173 ? -6.975 -7.635 -4.793 1.00 95.94 173 ARG A O 1
ATOM 1320 N N . TYR A 1 174 ? -5.169 -6.587 -5.652 1.00 96.75 174 TYR A N 1
ATOM 1321 C CA . TYR A 1 174 ? -5.255 -5.350 -4.868 1.00 96.75 174 TYR A CA 1
ATOM 1322 C C . TYR A 1 174 ? -5.859 -4.175 -5.651 1.00 96.75 174 TYR A C 1
ATOM 1324 O O . TYR A 1 174 ? -6.055 -3.110 -5.074 1.00 96.75 174 TYR A O 1
ATOM 1332 N N . GLY A 1 175 ? -6.151 -4.349 -6.945 1.00 95.81 175 GLY A N 1
ATOM 1333 C CA . GLY A 1 175 ? -6.649 -3.278 -7.807 1.00 95.81 175 GLY A CA 1
ATOM 1334 C C . GLY A 1 175 ? -5.625 -2.156 -7.969 1.00 95.81 175 GLY A C 1
ATOM 1335 O O . GLY A 1 175 ? -5.903 -1.016 -7.608 1.00 95.81 175 GLY A O 1
ATOM 1336 N N . LEU A 1 176 ? -4.423 -2.474 -8.452 1.00 96.19 176 LEU A N 1
ATOM 1337 C CA . LEU A 1 176 ? -3.378 -1.468 -8.663 1.00 96.19 176 LEU A CA 1
ATOM 1338 C C . LEU A 1 176 ? -3.565 -0.759 -10.009 1.00 96.19 176 LEU A C 1
ATOM 1340 O O . LEU A 1 176 ? -3.773 -1.406 -11.030 1.00 96.19 176 LEU A O 1
ATOM 1344 N N . ASP A 1 177 ? -3.409 0.562 -10.017 1.00 95.44 177 ASP A N 1
ATOM 1345 C CA . ASP A 1 177 ? -3.133 1.341 -11.223 1.00 95.44 177 ASP A CA 1
ATOM 1346 C C . ASP A 1 177 ? -1.614 1.341 -11.458 1.00 95.44 177 ASP A C 1
ATOM 1348 O O . ASP A 1 177 ? -0.896 2.233 -10.996 1.00 95.44 177 ASP A O 1
ATOM 1352 N N . LEU A 1 178 ? -1.104 0.264 -12.064 1.00 95.69 178 LEU A N 1
ATOM 1353 C CA . LEU A 1 178 ? 0.325 -0.036 -12.107 1.00 95.69 178 LEU A CA 1
ATOM 1354 C C . LEU A 1 178 ? 0.996 0.529 -13.360 1.00 95.69 178 LEU A C 1
ATOM 1356 O O . LEU A 1 178 ? 0.721 0.111 -14.484 1.00 95.69 178 LEU A O 1
ATOM 1360 N N . TRP A 1 179 ? 1.979 1.396 -13.142 1.00 94.56 179 TRP A N 1
ATOM 1361 C CA . TRP A 1 179 ? 2.897 1.873 -14.168 1.00 94.56 179 TRP A CA 1
ATOM 1362 C C . TRP A 1 179 ? 4.263 1.222 -14.003 1.00 94.56 179 TRP A C 1
ATOM 1364 O O . TRP A 1 179 ? 4.893 1.342 -12.951 1.00 94.56 179 TRP A O 1
ATOM 1374 N N . ARG A 1 180 ? 4.730 0.538 -15.047 1.00 93.00 180 ARG A N 1
ATOM 1375 C CA . ARG A 1 180 ? 6.040 -0.116 -15.067 1.00 93.00 180 ARG A CA 1
ATOM 1376 C C . ARG A 1 180 ? 6.998 0.689 -15.928 1.00 93.00 180 ARG A C 1
ATOM 1378 O O . ARG A 1 180 ? 6.611 1.110 -17.013 1.00 93.00 180 ARG A O 1
ATOM 1385 N N . PHE A 1 181 ? 8.230 0.860 -15.463 1.00 90.94 181 PHE A N 1
ATOM 1386 C CA . PHE A 1 181 ? 9.272 1.618 -16.153 1.00 90.94 181 PHE A CA 1
ATOM 1387 C C . PHE A 1 181 ? 10.583 0.846 -16.168 1.00 90.94 181 PHE A C 1
ATOM 1389 O O . PHE A 1 181 ? 11.040 0.380 -15.124 1.00 90.94 181 PHE A O 1
ATOM 1396 N N . GLY A 1 182 ? 11.221 0.779 -17.334 1.00 87.19 182 GLY A N 1
ATOM 1397 C CA . GLY A 1 182 ? 12.617 0.365 -17.445 1.00 87.19 182 GLY A CA 1
ATOM 1398 C C . GLY A 1 182 ? 13.599 1.494 -17.109 1.00 87.19 182 GLY A C 1
ATOM 1399 O O . GLY A 1 182 ? 13.253 2.674 -17.110 1.00 87.19 182 GLY A O 1
ATOM 1400 N N . GLY A 1 183 ? 14.863 1.134 -16.874 1.00 83.50 183 GLY A N 1
ATOM 1401 C CA . GLY A 1 183 ? 15.962 2.095 -16.753 1.00 83.50 183 GLY A CA 1
ATOM 1402 C C . GLY A 1 183 ? 16.235 2.588 -15.327 1.00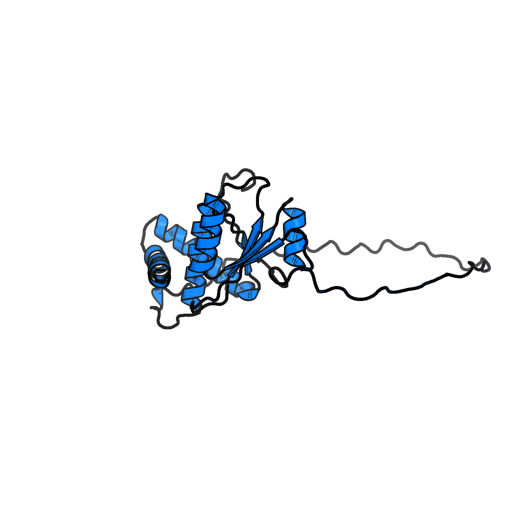 83.50 183 GLY A C 1
ATOM 1403 O O . GLY A 1 183 ? 16.117 1.845 -14.355 1.00 83.50 183 GLY A O 1
ATOM 1404 N N . GLY A 1 184 ? 16.708 3.831 -15.206 1.00 84.69 184 GLY A N 1
ATOM 1405 C CA . GLY A 1 184 ? 17.154 4.406 -13.935 1.00 84.69 184 GLY A CA 1
ATOM 1406 C C . GLY A 1 184 ? 16.007 4.925 -13.064 1.00 84.69 184 GLY A C 1
ATOM 1407 O O . GLY A 1 184 ? 15.016 5.447 -13.568 1.00 84.69 184 GLY A O 1
ATOM 1408 N N . MET A 1 185 ? 16.176 4.872 -11.737 1.00 85.94 185 MET A N 1
ATOM 1409 C CA . MET A 1 185 ? 15.146 5.306 -10.781 1.00 85.94 185 MET A CA 1
ATOM 1410 C C . MET A 1 185 ? 14.700 6.760 -10.994 1.00 85.94 185 MET A C 1
ATOM 1412 O O . MET A 1 185 ? 13.508 7.052 -10.999 1.00 85.94 185 MET A O 1
ATOM 1416 N N . LYS A 1 186 ? 15.655 7.674 -11.210 1.00 87.94 186 LYS A N 1
ATOM 1417 C CA . LYS A 1 186 ? 15.366 9.097 -11.423 1.00 87.94 186 LYS A CA 1
ATOM 1418 C C . LYS A 1 186 ? 14.546 9.336 -12.693 1.00 87.94 186 LYS A C 1
ATOM 1420 O O . LYS A 1 186 ? 13.533 10.021 -12.626 1.00 87.94 186 LYS A O 1
ATOM 1425 N N . SER A 1 187 ? 14.957 8.760 -13.825 1.00 88.94 187 SER A N 1
ATOM 1426 C CA . SER A 1 187 ? 14.246 8.935 -15.096 1.00 88.94 187 SER A CA 1
ATOM 1427 C C . SER A 1 187 ? 12.847 8.328 -15.044 1.00 88.94 187 SER A C 1
ATOM 1429 O O . SER A 1 187 ? 11.899 8.972 -15.476 1.00 88.94 187 SER A O 1
ATOM 1431 N N . ALA A 1 188 ? 12.706 7.144 -14.440 1.00 89.94 188 ALA A N 1
ATOM 1432 C CA . ALA A 1 188 ? 11.413 6.491 -14.266 1.00 89.94 188 ALA A CA 1
ATOM 1433 C C . ALA A 1 188 ? 10.449 7.328 -13.408 1.00 89.94 188 ALA A C 1
ATOM 1435 O O . ALA A 1 188 ? 9.290 7.496 -13.771 1.00 89.94 188 ALA A O 1
ATOM 1436 N N . LEU A 1 189 ? 10.919 7.906 -12.295 1.00 89.81 189 LEU A N 1
ATOM 1437 C CA . LEU A 1 189 ? 10.087 8.771 -11.452 1.00 89.81 189 LEU A CA 1
ATOM 1438 C C . LEU A 1 189 ? 9.724 10.088 -12.148 1.00 89.81 189 LEU A C 1
ATOM 1440 O O . LEU A 1 189 ? 8.581 10.527 -12.059 1.00 89.81 189 LEU A O 1
ATOM 1444 N N . GLU A 1 190 ? 10.664 10.716 -12.858 1.00 90.31 190 GLU A N 1
ATOM 1445 C CA . GLU A 1 190 ? 10.381 11.922 -13.645 1.00 90.31 190 GLU A CA 1
ATOM 1446 C C . GLU A 1 190 ? 9.345 11.661 -14.743 1.00 90.31 190 GLU A C 1
ATOM 1448 O O . GLU A 1 190 ? 8.506 12.520 -15.011 1.00 90.31 190 GLU A O 1
ATOM 1453 N N . GLU A 1 191 ? 9.399 10.493 -15.379 1.00 89.50 191 GLU A N 1
ATOM 1454 C CA . GLU A 1 191 ? 8.425 10.072 -16.381 1.00 89.50 191 GLU A CA 1
ATOM 1455 C C . GLU A 1 191 ? 7.064 9.769 -15.747 1.00 89.50 191 GLU A C 1
ATOM 1457 O O . GLU A 1 191 ? 6.044 10.271 -16.218 1.00 89.50 191 GLU A O 1
ATOM 1462 N N . TRP A 1 192 ? 7.046 9.053 -14.620 1.00 90.62 192 TRP A N 1
ATOM 1463 C CA . TRP A 1 192 ? 5.826 8.741 -13.878 1.00 90.62 192 TRP A CA 1
ATOM 1464 C C . TRP A 1 192 ? 5.085 9.991 -13.393 1.00 90.62 192 TRP A C 1
ATOM 1466 O O . TRP A 1 192 ? 3.869 10.084 -13.529 1.00 90.62 192 TRP A O 1
ATOM 1476 N N . LEU A 1 193 ? 5.808 10.995 -12.886 1.00 90.25 193 LEU A N 1
ATOM 1477 C CA . LEU A 1 193 ? 5.220 12.269 -12.453 1.00 90.25 193 LEU A CA 1
ATOM 1478 C C . LEU A 1 193 ? 4.631 13.088 -13.613 1.00 90.25 193 LEU A C 1
ATOM 1480 O O . LEU A 1 193 ? 3.765 13.937 -13.388 1.00 90.25 193 LEU A O 1
ATOM 1484 N N . LYS A 1 194 ? 5.101 12.857 -14.846 1.00 87.19 194 LYS A N 1
ATOM 1485 C CA . LYS A 1 194 ? 4.581 13.497 -16.064 1.00 87.19 194 LYS A CA 1
ATOM 1486 C C . LYS A 1 194 ? 3.403 12.727 -16.666 1.00 87.19 194 LYS A C 1
ATOM 1488 O O . LYS A 1 194 ? 2.569 13.351 -17.322 1.00 87.19 194 LYS A O 1
ATOM 1493 N N . CYS A 1 195 ? 3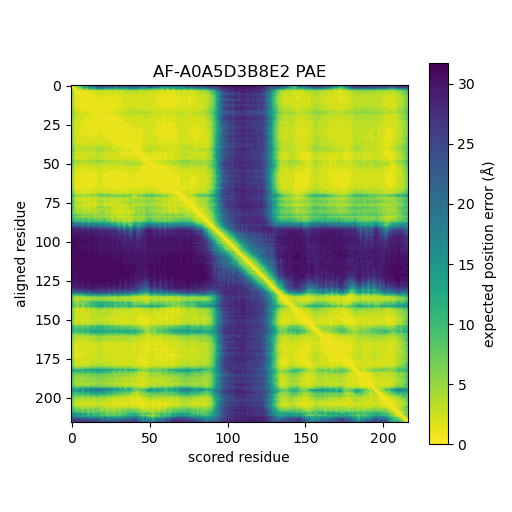.326 11.412 -16.457 1.00 81.25 195 CYS A N 1
ATOM 1494 C CA . CYS A 1 195 ? 2.234 10.580 -16.952 1.00 81.25 195 CYS A CA 1
ATOM 1495 C C . CYS A 1 195 ? 1.003 10.618 -16.025 1.00 81.25 195 CYS A C 1
ATOM 1497 O O . CYS A 1 195 ? 1.032 11.159 -14.917 1.00 81.25 195 CYS A O 1
ATOM 1499 N N . GLY A 1 196 ? -0.114 10.044 -16.488 1.00 72.25 196 GLY A N 1
ATOM 1500 C CA . GLY A 1 196 ? -1.387 10.051 -15.758 1.00 72.25 196 GLY A CA 1
ATOM 1501 C C . GLY A 1 196 ? -1.321 9.428 -14.357 1.00 72.25 196 GLY A C 1
ATOM 1502 O O . GLY A 1 196 ? -2.022 9.902 -13.468 1.00 72.25 196 GLY A O 1
ATOM 1503 N N . GLY A 1 197 ? -0.449 8.435 -14.139 1.00 75.56 197 GLY A N 1
ATOM 1504 C CA . GLY A 1 197 ? -0.340 7.711 -12.866 1.00 75.56 197 GLY A CA 1
ATOM 1505 C C . GLY A 1 197 ? 0.281 8.509 -11.716 1.00 75.56 197 GLY A C 1
ATOM 1506 O O . GLY A 1 197 ? -0.164 8.389 -10.577 1.00 75.56 197 GLY A O 1
ATOM 1507 N N . GLY A 1 198 ? 1.295 9.336 -11.990 1.00 81.56 198 GLY A N 1
ATOM 1508 C CA . GLY A 1 198 ? 1.971 10.154 -10.973 1.00 81.56 198 GLY A CA 1
ATOM 1509 C C . GLY A 1 198 ? 1.451 11.589 -10.883 1.00 81.56 198 GLY A C 1
ATOM 1510 O O . GLY A 1 198 ? 1.825 12.331 -9.970 1.00 81.56 198 GLY A O 1
ATOM 1511 N N . LYS A 1 199 ? 0.571 12.007 -11.802 1.00 86.31 199 LYS A N 1
ATOM 1512 C CA . LYS A 1 199 ? 0.035 13.370 -11.820 1.00 86.31 199 LYS A CA 1
ATOM 1513 C C . LYS A 1 199 ? -0.698 13.673 -10.508 1.00 86.31 199 LYS A C 1
ATOM 1515 O O . LYS A 1 199 ? -1.620 12.965 -10.106 1.00 86.31 199 LYS A O 1
ATOM 1520 N N . SER A 1 200 ? -0.283 14.753 -9.845 1.00 89.62 200 SER A N 1
ATOM 1521 C CA . SER A 1 200 ? -0.819 15.206 -8.549 1.00 89.62 200 SER A CA 1
ATOM 1522 C C . SER A 1 200 ? -0.490 14.321 -7.338 1.00 89.62 200 SER A C 1
ATOM 1524 O O . SER A 1 200 ? -0.995 14.599 -6.248 1.00 89.62 200 SER A O 1
ATOM 1526 N N . VAL A 1 201 ? 0.380 13.315 -7.485 1.00 92.38 201 VAL A N 1
ATOM 1527 C CA . VAL A 1 201 ? 0.920 12.578 -6.337 1.00 92.38 201 VAL A CA 1
ATOM 1528 C C . VAL A 1 201 ? 1.802 13.514 -5.509 1.00 92.38 201 VAL A C 1
ATOM 1530 O O . VAL A 1 201 ? 2.675 14.206 -6.030 1.00 92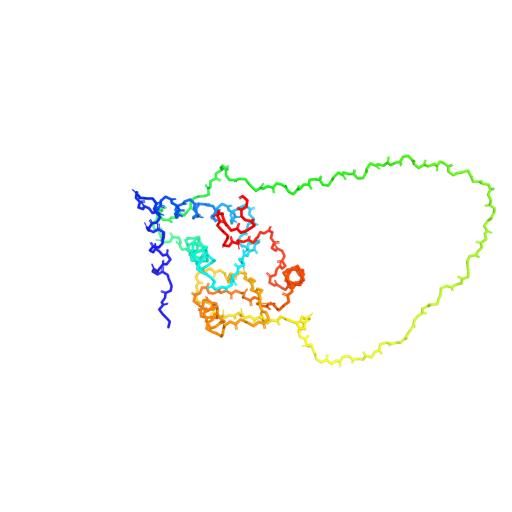.38 201 VAL A O 1
ATOM 1533 N N . LYS A 1 202 ? 1.553 13.540 -4.200 1.00 93.38 202 LYS A N 1
ATOM 1534 C CA . LYS A 1 202 ? 2.296 14.316 -3.198 1.00 93.38 202 LYS A CA 1
ATOM 1535 C C . LYS A 1 202 ? 3.142 13.429 -2.285 1.00 93.38 202 LYS A C 1
ATOM 1537 O O . LYS A 1 202 ? 4.067 13.930 -1.655 1.00 93.38 202 LYS A O 1
ATOM 1542 N N . GLY A 1 203 ? 2.827 12.136 -2.196 1.00 93.69 203 GLY A N 1
ATOM 1543 C CA . GLY A 1 203 ? 3.564 11.170 -1.386 1.00 93.69 203 GLY A CA 1
ATOM 1544 C C . GLY A 1 203 ? 3.582 9.783 -2.019 1.00 93.69 203 GLY A C 1
ATOM 1545 O O . GLY A 1 203 ? 2.614 9.366 -2.650 1.00 93.69 203 GLY A O 1
ATOM 1546 N N . VAL A 1 204 ? 4.686 9.062 -1.834 1.00 95.25 204 VAL A N 1
ATOM 1547 C CA . VAL A 1 204 ? 4.833 7.671 -2.273 1.00 95.25 204 VAL A CA 1
ATOM 1548 C C . VAL A 1 204 ? 5.215 6.824 -1.069 1.00 95.25 204 VAL A C 1
ATOM 1550 O O . VAL A 1 204 ? 6.210 7.103 -0.403 1.00 95.25 204 VAL A O 1
ATOM 1553 N N . LEU A 1 205 ? 4.426 5.791 -0.787 1.00 96.50 205 LEU A N 1
ATOM 1554 C CA . LEU A 1 205 ? 4.751 4.781 0.210 1.00 96.50 205 LEU A CA 1
ATOM 1555 C C . LEU A 1 205 ? 5.847 3.865 -0.348 1.00 96.50 205 LEU A C 1
ATOM 1557 O O . LEU A 1 205 ? 5.729 3.350 -1.462 1.00 96.50 205 LEU A O 1
ATOM 1561 N N . VAL A 1 206 ? 6.916 3.659 0.421 1.00 95.06 206 VAL A N 1
ATOM 1562 C CA . VAL A 1 206 ? 8.061 2.831 0.019 1.00 95.06 206 VAL A CA 1
ATOM 1563 C C . VAL A 1 206 ? 8.349 1.807 1.111 1.00 95.06 206 VAL A C 1
ATOM 1565 O O . VAL A 1 206 ? 8.483 2.158 2.279 1.00 95.06 206 VAL A O 1
ATOM 1568 N N . GLY A 1 207 ? 8.432 0.531 0.730 1.00 91.56 207 GLY A N 1
ATOM 1569 C CA . GLY A 1 207 ? 8.694 -0.579 1.649 1.00 91.56 207 GLY A CA 1
ATOM 1570 C C . GLY A 1 207 ? 10.175 -0.747 1.977 1.00 91.56 207 GLY A C 1
ATOM 1571 O O . GLY A 1 207 ? 10.742 -1.780 1.635 1.00 91.56 207 GLY A O 1
ATOM 1572 N N . THR A 1 208 ? 10.801 0.258 2.592 1.00 89.25 208 THR A N 1
ATOM 1573 C CA . THR A 1 208 ? 12.158 0.149 3.154 1.00 89.25 208 THR A CA 1
ATOM 1574 C C . THR A 1 208 ? 12.111 -0.233 4.631 1.00 89.25 208 THR A C 1
ATOM 1576 O O . THR A 1 208 ? 11.103 -0.040 5.315 1.00 89.25 208 THR A O 1
ATOM 1579 N N . ARG A 1 209 ? 13.214 -0.779 5.143 1.00 86.94 209 ARG A N 1
ATOM 1580 C CA . ARG A 1 209 ? 13.393 -1.107 6.563 1.00 86.94 209 ARG A CA 1
ATOM 1581 C C . ARG A 1 209 ? 14.673 -0.494 7.117 1.00 86.94 209 ARG A C 1
ATOM 1583 O O . ARG A 1 209 ? 15.623 -0.206 6.389 1.00 86.94 209 ARG A O 1
ATOM 1590 N N . GLN A 1 210 ? 14.708 -0.357 8.437 1.00 82.25 210 GLN A N 1
ATOM 1591 C CA . GLN A 1 210 ? 15.919 0.022 9.154 1.00 82.25 210 GLN A CA 1
ATOM 1592 C C . GLN A 1 210 ? 17.034 -0.996 8.863 1.00 82.25 210 GLN A C 1
ATOM 1594 O O . GLN A 1 210 ? 16.828 -2.204 9.006 1.00 82.25 210 GLN A O 1
ATOM 1599 N N . GLY A 1 211 ? 18.201 -0.506 8.438 1.00 75.88 211 GLY A N 1
ATOM 1600 C CA . GLY A 1 211 ? 19.342 -1.342 8.052 1.00 75.88 211 GLY A CA 1
ATOM 1601 C C . GLY A 1 211 ? 19.402 -1.722 6.569 1.00 75.88 211 GLY A C 1
ATOM 1602 O O . GLY A 1 211 ?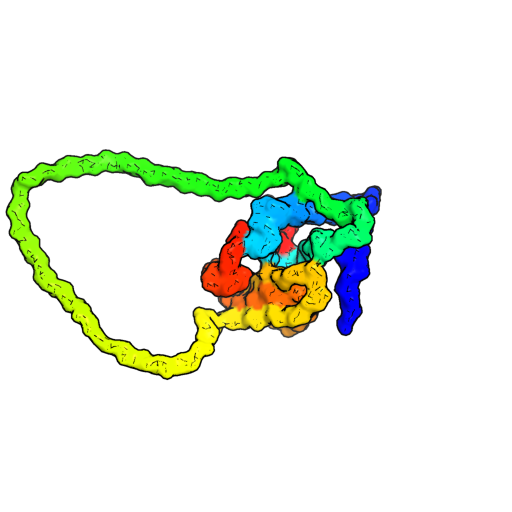 20.331 -2.424 6.169 1.00 75.88 211 GLY A O 1
ATOM 1603 N N . ASP A 1 212 ? 18.465 -1.259 5.737 1.00 82.69 212 ASP A N 1
ATOM 1604 C CA . ASP A 1 212 ? 18.705 -1.238 4.292 1.00 82.69 212 ASP A CA 1
ATOM 1605 C C . ASP A 1 212 ? 19.856 -0.258 3.971 1.00 82.69 212 ASP A C 1
ATOM 1607 O O . ASP A 1 212 ? 20.041 0.713 4.705 1.00 82.69 212 ASP A O 1
ATOM 1611 N N . PRO A 1 213 ? 20.612 -0.436 2.867 1.00 70.56 213 PRO A N 1
ATOM 1612 C CA . PRO A 1 213 ? 21.787 0.392 2.546 1.00 70.56 213 PRO A CA 1
ATOM 1613 C C . PRO A 1 213 ? 21.528 1.908 2.490 1.00 70.56 213 PRO A C 1
ATOM 1615 O O . PRO A 1 213 ? 22.466 2.691 2.592 1.00 70.56 213 PRO A O 1
ATOM 1618 N N . ASN A 1 214 ? 20.261 2.307 2.338 1.00 66.19 214 ASN A N 1
ATOM 1619 C CA . ASN A 1 214 ? 19.799 3.696 2.298 1.00 66.19 214 ASN A CA 1
ATOM 1620 C C . ASN A 1 214 ? 18.780 4.029 3.415 1.00 66.19 214 ASN A C 1
ATOM 1622 O O . ASN A 1 214 ? 18.167 5.093 3.382 1.00 66.19 214 ASN A O 1
ATOM 1626 N N . GLY A 1 215 ? 18.535 3.111 4.355 1.00 54.62 215 GLY A N 1
ATOM 1627 C CA . GLY A 1 215 ? 17.587 3.261 5.461 1.00 54.62 215 GLY A CA 1
ATOM 1628 C C . GLY A 1 215 ? 18.293 3.815 6.691 1.00 54.62 215 GLY A C 1
ATOM 1629 O O . GLY A 1 215 ? 18.642 3.041 7.584 1.00 54.62 215 GLY A O 1
ATOM 1630 N N . GLY A 1 216 ? 18.571 5.122 6.657 1.00 40.16 216 GLY A N 1
ATOM 1631 C CA . GLY A 1 216 ? 19.168 5.872 7.768 1.00 40.16 216 GLY A CA 1
ATOM 1632 C C . GLY A 1 216 ? 18.350 5.842 9.054 1.00 40.16 216 GLY A C 1
ATOM 1633 O O . GLY A 1 216 ? 17.167 5.434 9.014 1.00 40.16 216 GLY A O 1
#

InterPro domains:
  IPR014729 Rossmann-like alpha/beta/alpha sandwich fold [G3DSA:3.40.50.620] (6-216)